Protein AF-A0A1G1BWS2-F1 (afdb_monomer_lite)

Secondary structure (DSSP, 8-state):
--SHHHHHHHHHTTSS---PPPPP---HHHHHHHHHHHHHHHTT-HHHHHHHHHHHHHHSTT-HHHHHHHHHHHHHHHHHHHHHHHHTT-HHHHHHHHHHHTTSSS--HHHHHHHHHHHHHHHHHHHHHTPSPSSHHHHHHHHHHHHHH-SSGGG-HHHHHHHHHHHHHHHHHHHHHHHHHHHHHHHHHHHHHHHT-TTHHHHHHHHHHH-TT-HHHHHHHHHHTT-HHHHGGGGG-TT--HHHHHHHHHHHHHTTT---HHHHHHHHHHHHHH--SSHHHHHHHHHHHHHTT-HHHHHHHHHHHHHH-PPPHHHHHHHIIIIIS-TTGGGSTTT---PPPHHHHHHHHHHHHHHHHS---PPP-

Radius of gyration: 51.63 Å; chains: 1; bounding box: 82×41×214 Å

Sequence (365 aa):
MQSRFFIIACLSCILCGCGKPPVPSSNHLAAQLLQETFKALAEDSNGRSLKLLRRLGDMYPGDPFFTMAQAHERERLAISEVNTLLAAGRLPDADAFLQQTLKSDHPGPTLLRARELSVQLSALRRYLALLPFPDSEQTVAAMNLLRQQQTQTGLSPSFAAWWDDQEAARVRQQVRERAVAAGQLLQAVDLAAVQEDPAIWTLLAHIRCLNPGYPGLSSIETCLAGNWADVTPRFGADSATGGNLAGLEVGTLLCWPRLPTETRHAIQSHFQQHGASSLSGLLLQALLAATEGQVDASLAAMRELAASTPLGRTTCRALLETLGLPATQFSAGCWRPSAPSVPDLLSRVQQFRAQYARGPEGPRP

Foldseek 3Di:
DPVVVVVVVVVVVVVPDDPPPPPPPPPVVLVVLVVVLVVCVVVVVLVSNLVSLVVNCVVVPPDVVSVVSNLVSLLSVLVVVLVVCVVVVVLVVSLVSLVVSVPPPDHDPVSVVSNLVSQLVVLVVVLVVCPPDPALVVLVVSVVSSVVSDDDLVPDPVSVVVNVVSVVVSVVRLVVVLQVVLLVLLQVLLQCLQQVNPCNVVSLVVNCVSPVPHLLSVLLVCLVVVVLVVLLCQLVDPPDDLSNQSSNLSSPSVCPPVDDPSSLVSLQVSCVVPNHSTLSSLLSQLLSCLQVQVQVSNVVSVVVSVVPHDGYPVSVVSSCCRRVNPVVVCVDPVNPPPPQPPVNVVVVVVVVVVVVVPPDPDDDD

Structure (mmCIF, N/CA/C/O backbone):
data_AF-A0A1G1BWS2-F1
#
_entry.id   AF-A0A1G1BWS2-F1
#
loop_
_atom_site.group_PDB
_atom_site.id
_atom_site.type_symbol
_atom_site.label_atom_id
_atom_site.label_alt_id
_atom_site.label_comp_id
_atom_site.label_asym_id
_atom_site.label_entity_id
_atom_site.label_seq_id
_atom_site.pdbx_PDB_ins_code
_atom_site.Cartn_x
_atom_site.Cartn_y
_atom_site.Cartn_z
_atom_site.occupancy
_atom_site.B_iso_or_equiv
_atom_site.auth_seq_id
_atom_site.auth_comp_id
_atom_site.auth_asym_id
_atom_site.auth_atom_id
_atom_site.pdbx_PDB_model_num
ATOM 1 N N . MET A 1 1 ? -33.049 21.933 118.256 1.00 42.59 1 MET A N 1
ATOM 2 C CA . MET A 1 1 ? -32.941 20.894 117.202 1.00 42.59 1 MET A CA 1
ATOM 3 C C . MET A 1 1 ? -34.324 20.545 116.627 1.00 42.59 1 MET A C 1
ATOM 5 O O . MET A 1 1 ? -34.748 19.404 116.701 1.00 42.59 1 MET A O 1
ATOM 9 N N . GLN A 1 2 ? -35.047 21.512 116.051 1.00 46.47 2 GLN A N 1
ATOM 10 C CA . GLN A 1 2 ? -36.398 21.296 115.483 1.00 46.47 2 GLN A CA 1
ATOM 11 C C . GLN A 1 2 ? -36.510 21.713 114.004 1.00 46.47 2 GLN A C 1
ATOM 13 O O . GLN A 1 2 ? -37.571 21.615 113.407 1.00 46.47 2 GLN A O 1
ATOM 18 N N . SER A 1 3 ? -35.398 22.105 113.374 1.00 42.47 3 SER A N 1
ATOM 19 C CA . SER A 1 3 ? -35.352 22.504 111.957 1.00 42.47 3 SER A CA 1
ATOM 20 C C . SER A 1 3 ? -35.016 21.342 111.000 1.00 42.47 3 SER A C 1
ATOM 22 O O . SER A 1 3 ? -35.133 21.492 109.787 1.00 42.47 3 SER A O 1
ATOM 24 N N . ARG A 1 4 ? -34.656 20.155 111.515 1.00 37.81 4 ARG A N 1
ATOM 25 C CA . ARG A 1 4 ? -34.265 19.001 110.679 1.00 37.81 4 ARG A CA 1
ATOM 26 C C . ARG A 1 4 ? -35.426 18.090 110.258 1.00 37.81 4 ARG A C 1
ATOM 28 O O . ARG A 1 4 ? -35.280 17.370 109.281 1.00 37.81 4 ARG A O 1
ATOM 35 N N . PHE A 1 5 ? -36.582 18.158 110.925 1.00 42.50 5 PHE A N 1
ATOM 36 C CA . PHE A 1 5 ? -37.745 17.329 110.568 1.00 42.50 5 PHE A CA 1
ATOM 37 C C . PHE A 1 5 ? -38.623 17.931 109.460 1.00 42.50 5 PHE A C 1
ATOM 39 O O . PHE A 1 5 ? -39.258 17.186 108.721 1.00 42.50 5 PHE A O 1
ATOM 46 N N . PHE A 1 6 ? -38.600 19.254 109.269 1.00 42.22 6 PHE A N 1
ATOM 47 C CA . PHE A 1 6 ? -39.384 19.907 108.211 1.00 42.22 6 PHE A CA 1
ATOM 48 C C . PHE A 1 6 ? -38.774 19.706 106.811 1.00 42.22 6 PHE A C 1
ATOM 50 O O . PHE A 1 6 ? -39.486 19.605 105.817 1.00 42.22 6 PHE A O 1
ATOM 57 N N . ILE A 1 7 ? -37.446 19.563 106.736 1.00 45.88 7 ILE A N 1
ATOM 58 C CA . ILE A 1 7 ? -36.725 19.339 105.474 1.00 45.88 7 ILE A CA 1
ATOM 59 C C . ILE A 1 7 ? -36.963 17.914 104.943 1.00 45.88 7 ILE A C 1
ATOM 61 O O . ILE A 1 7 ? -37.052 17.720 103.734 1.00 45.88 7 ILE A O 1
ATOM 65 N N . ILE A 1 8 ? -37.155 16.927 105.827 1.00 47.41 8 ILE A N 1
ATOM 66 C CA . ILE A 1 8 ? -37.414 15.532 105.431 1.00 47.41 8 ILE A CA 1
ATOM 67 C C . ILE A 1 8 ? -38.843 15.361 104.882 1.00 47.41 8 ILE A C 1
ATOM 69 O O . ILE A 1 8 ? -39.031 14.631 103.913 1.00 47.41 8 ILE A O 1
ATOM 73 N N . ALA A 1 9 ? -39.826 16.103 105.406 1.00 44.09 9 ALA A N 1
ATOM 74 C CA . ALA A 1 9 ? -41.196 16.092 104.883 1.00 44.09 9 ALA A CA 1
ATOM 75 C C . ALA A 1 9 ? -41.321 16.784 103.506 1.00 44.09 9 ALA A C 1
ATOM 77 O O . ALA A 1 9 ? -42.050 16.313 102.632 1.00 44.09 9 ALA A O 1
ATOM 78 N N . CYS A 1 10 ? -40.551 17.850 103.253 1.00 40.94 10 CYS A N 1
ATOM 79 C CA . CYS A 1 10 ? -40.492 18.457 101.918 1.00 40.94 10 CYS A CA 1
ATOM 80 C C . CYS A 1 10 ? -39.737 17.582 100.896 1.00 40.94 10 CYS A C 1
ATOM 82 O O . CYS A 1 10 ? -40.081 17.595 99.716 1.00 40.94 10 CYS A O 1
ATOM 84 N N . LEU A 1 11 ? -38.765 16.767 101.327 1.00 40.00 11 LEU A N 1
ATOM 85 C CA . LEU A 1 11 ? -38.056 15.818 100.453 1.00 40.00 11 LEU A CA 1
ATOM 86 C C . LEU A 1 11 ? -38.899 14.590 100.073 1.00 40.00 11 LEU A C 1
ATOM 88 O O . LEU A 1 11 ? -38.729 14.058 98.977 1.00 40.00 11 LEU A O 1
ATOM 92 N N . SER A 1 12 ? -39.865 14.186 100.904 1.00 43.12 12 SER A N 1
ATOM 93 C CA . SER A 1 12 ? -40.830 13.133 100.549 1.00 43.12 12 SER A CA 1
ATOM 94 C C . SER A 1 12 ? -41.847 13.557 99.479 1.00 43.12 12 SER A C 1
ATOM 96 O O . SER A 1 12 ? -42.364 12.698 98.771 1.00 43.12 12 SER A O 1
ATOM 98 N N . CYS A 1 13 ? -42.070 14.862 99.280 1.00 42.41 13 CYS A N 1
ATOM 99 C CA . CYS A 1 13 ? -42.933 15.372 98.205 1.00 42.41 13 CYS A CA 1
ATOM 100 C C . CYS A 1 13 ? -42.199 15.551 96.862 1.00 42.41 13 CYS A C 1
ATOM 102 O O . CYS A 1 13 ? -42.852 15.673 95.831 1.00 42.41 13 CYS A O 1
ATOM 104 N N . ILE A 1 14 ? -40.859 15.510 96.840 1.00 42.56 14 ILE A N 1
ATOM 105 C CA . ILE A 1 14 ? -40.051 15.554 95.601 1.00 42.56 14 ILE A CA 1
ATOM 106 C C . ILE A 1 14 ? -39.810 14.136 95.036 1.00 42.56 14 ILE A C 1
ATOM 108 O O . ILE A 1 14 ? -39.465 13.972 93.869 1.00 42.56 14 ILE A O 1
ATOM 112 N N . LEU A 1 15 ? -40.069 13.085 95.824 1.00 41.56 15 LEU A N 1
ATOM 113 C CA . LEU A 1 15 ? -39.949 11.682 95.397 1.00 41.56 15 LEU A CA 1
ATOM 114 C C . LEU A 1 15 ? -41.196 11.114 94.693 1.00 41.56 15 LEU A C 1
ATOM 116 O O . LEU A 1 15 ? -41.175 9.966 94.257 1.00 41.56 15 LEU A O 1
ATOM 120 N N . CYS A 1 16 ? -42.253 11.906 94.511 1.00 46.91 16 CYS A N 1
ATOM 121 C CA . CYS A 1 16 ? -43.444 11.513 93.753 1.00 46.91 16 CYS A CA 1
ATOM 122 C C . CYS A 1 16 ? -43.609 12.411 92.523 1.00 46.91 16 CYS A C 1
ATOM 124 O O . CYS A 1 16 ? -44.475 13.279 92.497 1.00 46.91 16 CYS A O 1
ATOM 126 N N . GLY A 1 17 ? -42.759 12.242 91.505 1.00 44.69 17 GLY A N 1
ATOM 127 C CA . GLY A 1 17 ? -42.901 13.072 90.305 1.00 44.69 17 GLY A CA 1
ATOM 128 C C . GLY A 1 17 ? -41.815 13.000 89.240 1.00 44.69 17 GLY A C 1
ATOM 129 O O . GLY A 1 17 ? -41.646 13.971 88.520 1.00 44.69 17 GLY A O 1
ATOM 130 N N . CYS A 1 18 ? -41.095 11.888 89.091 1.00 40.56 18 CYS A N 1
ATOM 131 C CA . CYS A 1 18 ? -40.323 11.636 87.872 1.00 40.56 18 CYS A CA 1
ATOM 132 C C . CYS A 1 18 ? -40.817 10.331 87.261 1.00 40.56 18 CYS A C 1
ATOM 134 O O . CYS A 1 18 ? -40.196 9.278 87.410 1.00 40.56 18 CYS A O 1
ATOM 136 N N . GLY A 1 19 ? -41.966 10.402 86.584 1.00 38.84 19 GLY A N 1
ATOM 137 C CA . GLY A 1 19 ? -42.313 9.407 85.582 1.00 38.84 19 GLY A CA 1
ATOM 138 C C . GLY A 1 19 ? -41.197 9.418 84.549 1.00 38.84 19 GLY A C 1
ATOM 139 O O . GLY A 1 19 ? -41.143 10.310 83.706 1.00 38.84 19 GLY A O 1
ATOM 140 N N . LYS A 1 20 ? -40.255 8.473 84.661 1.00 42.81 20 LYS A N 1
ATOM 141 C CA . LYS A 1 20 ? -39.335 8.190 83.564 1.00 42.81 20 LYS A CA 1
ATOM 142 C C . LYS A 1 20 ? -40.228 7.988 82.338 1.00 42.81 20 LYS A C 1
ATOM 144 O O . LYS A 1 20 ? -41.140 7.159 82.437 1.00 42.81 20 LYS A O 1
ATOM 149 N N . PRO A 1 21 ? -40.022 8.716 81.223 1.00 48.38 21 PRO A N 1
ATOM 150 C CA . PRO A 1 21 ? -40.644 8.290 79.984 1.00 48.38 21 PRO A CA 1
ATOM 151 C C . PRO A 1 21 ? -40.283 6.809 79.832 1.00 48.38 21 PRO A C 1
ATOM 153 O O . PRO A 1 21 ? -39.121 6.459 80.087 1.00 48.38 21 PRO A O 1
ATOM 156 N N . PRO A 1 22 ? -41.256 5.921 79.564 1.00 43.59 22 PRO A N 1
ATOM 157 C CA . PRO A 1 22 ? -40.944 4.517 79.379 1.00 43.59 22 PRO A CA 1
ATOM 158 C C . PRO A 1 22 ? -39.814 4.456 78.359 1.00 43.59 22 PRO A C 1
ATOM 160 O O . PRO A 1 22 ? -39.913 5.073 77.297 1.00 43.59 22 PRO A O 1
ATOM 163 N N . VAL A 1 23 ? -38.710 3.796 78.729 1.00 50.84 23 VAL A N 1
ATOM 164 C CA . VAL A 1 23 ? -37.634 3.494 77.784 1.00 50.84 23 VAL A CA 1
ATOM 165 C C . VAL A 1 23 ? -38.344 2.903 76.569 1.00 50.84 23 VAL A C 1
ATOM 167 O O . VAL A 1 23 ? -39.068 1.919 76.760 1.00 50.84 23 VAL A O 1
ATOM 170 N N . PRO A 1 24 ? -38.262 3.528 75.377 1.00 56.16 24 PRO A N 1
ATOM 171 C CA . PRO A 1 24 ? -38.983 3.028 74.220 1.00 56.16 24 PRO A CA 1
ATOM 172 C C . PRO A 1 24 ? -38.594 1.564 74.073 1.00 56.16 24 PRO A C 1
ATOM 174 O O . PRO A 1 24 ? -37.404 1.242 74.086 1.00 56.16 24 PRO A O 1
ATOM 177 N N . SER A 1 25 ? -39.593 0.678 74.060 1.00 51.97 25 SER A N 1
ATOM 178 C CA . SER A 1 25 ? -39.375 -0.764 74.003 1.00 51.97 25 SER A CA 1
ATOM 179 C C . SER A 1 25 ? -38.419 -1.036 72.850 1.00 51.97 25 SER A C 1
ATOM 181 O O . SER A 1 25 ? -38.768 -0.761 71.699 1.00 51.97 25 SER A O 1
ATOM 183 N N . SER A 1 26 ? -37.197 -1.488 73.151 1.00 53.84 26 SER A N 1
ATOM 184 C CA . SER A 1 26 ? -36.210 -1.721 72.105 1.00 53.84 26 SER A CA 1
ATOM 185 C C . SER A 1 26 ? -36.797 -2.775 71.185 1.00 53.84 26 SER A C 1
ATOM 187 O O . SER A 1 26 ? -37.059 -3.902 71.612 1.00 53.84 26 SER A O 1
ATOM 189 N N . ASN A 1 27 ? -37.089 -2.389 69.950 1.00 67.81 27 ASN A N 1
ATOM 190 C CA . ASN A 1 27 ? -37.751 -3.272 69.015 1.00 67.81 27 ASN A CA 1
ATOM 191 C C . ASN A 1 27 ? -36.697 -4.290 68.554 1.00 67.81 27 ASN A C 1
ATOM 193 O O . ASN A 1 27 ? -35.956 -4.036 67.606 1.00 67.81 27 ASN A O 1
ATOM 197 N N . HIS A 1 28 ? -36.555 -5.399 69.293 1.00 76.06 28 HIS A N 1
ATOM 198 C CA . HIS A 1 28 ? -35.510 -6.411 69.082 1.00 76.06 28 HIS A CA 1
ATOM 199 C C . HIS A 1 28 ? -35.488 -6.912 67.634 1.00 76.06 28 HIS A C 1
ATOM 201 O O . HIS A 1 28 ? -34.418 -7.134 67.074 1.00 76.06 28 HIS A O 1
ATOM 207 N N . LEU A 1 29 ? -36.665 -6.983 67.005 1.00 79.31 29 LEU A N 1
ATOM 208 C CA . LEU A 1 29 ? -36.832 -7.292 65.589 1.00 79.31 29 LEU A CA 1
ATOM 209 C C . LEU A 1 29 ? -36.108 -6.284 64.677 1.00 79.31 29 LEU A C 1
ATOM 211 O O . LEU A 1 29 ? -35.411 -6.687 63.752 1.00 79.31 29 LEU A O 1
ATOM 215 N N . ALA A 1 30 ? -36.248 -4.982 64.936 1.00 77.06 30 ALA A N 1
ATOM 216 C CA . ALA A 1 30 ? -35.623 -3.938 64.126 1.00 77.06 30 ALA A CA 1
ATOM 217 C C . ALA A 1 30 ? -34.101 -3.906 64.306 1.00 77.06 30 ALA A C 1
ATOM 219 O O . ALA A 1 30 ? -33.370 -3.768 63.327 1.00 77.06 30 ALA A O 1
ATOM 220 N N . ALA A 1 31 ? -33.619 -4.102 65.538 1.00 79.94 31 ALA A N 1
ATOM 221 C CA . ALA A 1 31 ? -32.189 -4.211 65.821 1.00 79.94 31 ALA A CA 1
ATOM 222 C C . ALA A 1 31 ? -31.563 -5.430 65.121 1.00 79.94 31 ALA A C 1
ATOM 224 O O . ALA A 1 31 ? -30.509 -5.312 64.494 1.00 79.94 31 ALA A O 1
ATOM 225 N N . GLN A 1 32 ? -32.243 -6.580 65.159 1.00 86.00 32 GLN A N 1
ATOM 226 C CA . GLN A 1 32 ? -31.797 -7.794 64.480 1.00 86.00 32 GLN A CA 1
ATOM 227 C C . GLN A 1 32 ? -31.840 -7.646 62.950 1.00 86.00 32 GLN A C 1
ATOM 229 O O . GLN A 1 32 ? -30.876 -8.007 62.278 1.00 86.00 32 GLN A O 1
ATOM 234 N N . LEU A 1 33 ? -32.899 -7.051 62.389 1.00 86.75 33 LEU A N 1
ATOM 235 C CA . LEU A 1 33 ? -32.999 -6.761 60.953 1.00 86.75 33 LEU A CA 1
ATOM 236 C C . LEU A 1 33 ? -31.896 -5.811 60.478 1.00 86.75 33 LEU A C 1
ATOM 238 O O . LEU A 1 33 ? -31.310 -6.051 59.425 1.00 86.75 33 LEU A O 1
ATOM 242 N N . LEU A 1 34 ? -31.573 -4.763 61.241 1.00 84.75 34 LEU A N 1
ATOM 243 C CA . LEU A 1 34 ? -30.452 -3.870 60.934 1.00 84.75 34 LEU A CA 1
ATOM 244 C C . LEU A 1 34 ? -29.121 -4.624 60.938 1.00 84.75 34 LEU A C 1
ATOM 246 O O . LEU A 1 34 ? -28.351 -4.506 59.986 1.00 84.75 34 LEU A O 1
ATOM 250 N N . GLN A 1 35 ? -28.871 -5.446 61.960 1.00 87.25 35 GLN A N 1
ATOM 251 C CA . GLN A 1 35 ? -27.649 -6.244 62.055 1.00 87.25 35 GLN A CA 1
ATOM 252 C C . GLN A 1 35 ? -27.517 -7.236 60.889 1.00 87.25 35 GLN A C 1
ATOM 254 O O . GLN A 1 35 ? -26.451 -7.338 60.281 1.00 87.25 35 GLN A O 1
ATOM 259 N N . GLU A 1 36 ? -28.601 -7.925 60.525 1.00 88.12 36 GLU A N 1
ATOM 260 C CA . GLU A 1 36 ? -28.635 -8.818 59.363 1.00 88.12 36 GLU A CA 1
ATOM 261 C C . GLU A 1 36 ? -28.450 -8.063 58.043 1.00 88.12 36 GLU A C 1
ATOM 263 O O . GLU A 1 36 ? -27.815 -8.585 57.127 1.00 88.12 36 GLU A O 1
ATOM 268 N N . THR A 1 37 ? -28.961 -6.835 57.943 1.00 86.44 37 THR A N 1
ATOM 269 C CA . THR A 1 37 ? -28.800 -5.991 56.752 1.00 86.44 37 THR A CA 1
ATOM 270 C C . THR A 1 37 ? -27.347 -5.578 56.573 1.00 86.44 37 THR A C 1
ATOM 272 O O . THR A 1 37 ? -26.796 -5.784 55.497 1.00 86.44 37 THR A O 1
ATOM 275 N N . PHE A 1 38 ? -26.691 -5.072 57.622 1.00 83.44 38 PHE A N 1
ATOM 276 C CA . PHE A 1 38 ? -25.269 -4.720 57.561 1.00 83.44 38 PHE A CA 1
ATOM 277 C C . PHE A 1 38 ? -24.382 -5.933 57.286 1.00 83.44 38 PHE A C 1
ATOM 279 O O . PHE A 1 38 ? -23.433 -5.830 56.512 1.00 83.44 38 PHE A O 1
ATOM 286 N N . LYS A 1 39 ? -24.722 -7.098 57.846 1.00 86.19 39 LYS A N 1
ATOM 287 C CA . LYS A 1 39 ? -24.029 -8.348 57.528 1.00 86.19 39 LYS A CA 1
ATOM 288 C C . LYS A 1 39 ? -24.193 -8.728 56.052 1.00 86.19 39 LYS A C 1
ATOM 290 O O . LYS A 1 39 ? -23.203 -9.009 55.392 1.00 86.19 39 LYS A O 1
ATOM 295 N N . ALA A 1 40 ? -25.412 -8.672 55.514 1.00 83.81 40 ALA A N 1
ATOM 296 C CA . ALA A 1 40 ? -25.668 -8.974 54.104 1.00 83.81 40 ALA A CA 1
ATOM 297 C C . ALA A 1 40 ? -24.993 -7.979 53.142 1.00 83.81 40 ALA A C 1
ATOM 299 O O . ALA A 1 40 ? -24.584 -8.381 52.056 1.00 83.81 40 ALA A O 1
ATOM 300 N N . LEU A 1 41 ? -24.869 -6.706 53.541 1.00 81.38 41 LEU A N 1
ATOM 301 C CA . LEU A 1 41 ? -24.122 -5.680 52.808 1.00 81.38 41 LEU A CA 1
ATOM 302 C C . LEU A 1 41 ? -22.614 -5.965 52.798 1.00 81.38 41 LEU A C 1
ATOM 304 O O . LEU A 1 41 ? -21.977 -5.779 51.768 1.00 81.38 41 LEU A O 1
ATOM 308 N N . ALA A 1 42 ? -22.056 -6.424 53.923 1.00 81.25 42 ALA A N 1
ATOM 309 C CA . ALA A 1 42 ? -20.640 -6.775 54.044 1.00 81.25 42 ALA A CA 1
ATOM 310 C C . ALA A 1 42 ? -20.272 -8.077 53.308 1.00 81.25 42 ALA A C 1
ATOM 312 O O . ALA A 1 42 ? -19.139 -8.236 52.870 1.00 81.25 42 ALA A O 1
ATOM 313 N N . GLU A 1 43 ? -21.222 -9.006 53.175 1.00 86.94 43 GLU A N 1
ATOM 314 C CA . GLU A 1 43 ? -21.055 -10.286 52.471 1.00 86.94 43 GLU A CA 1
ATOM 315 C C . GLU A 1 43 ? -21.291 -10.187 50.946 1.00 86.94 43 GLU A C 1
ATOM 317 O O . GLU A 1 43 ? -21.348 -11.219 50.282 1.00 86.94 43 GLU A O 1
ATOM 322 N N . ASP A 1 44 ? -21.479 -8.985 50.380 1.00 74.44 44 ASP A N 1
ATOM 323 C CA . ASP A 1 44 ? -21.797 -8.753 48.953 1.00 74.44 44 ASP A CA 1
ATOM 324 C C . ASP A 1 44 ? -23.020 -9.535 48.433 1.00 74.44 44 ASP A C 1
ATOM 326 O O . ASP A 1 44 ? -23.220 -9.763 47.237 1.00 74.44 44 ASP A O 1
ATOM 330 N N . SER A 1 45 ? -23.921 -9.908 49.344 1.00 82.44 45 SER A N 1
ATOM 331 C CA . SER A 1 45 ? -25.155 -10.613 49.018 1.00 82.44 45 SER A CA 1
ATOM 332 C C . SER A 1 45 ? -26.251 -9.618 48.616 1.00 82.44 45 SER A C 1
ATOM 334 O O . SER A 1 45 ? -27.300 -9.533 49.267 1.00 82.44 45 SER A O 1
ATOM 336 N N . ASN A 1 46 ? -26.037 -8.911 47.504 1.00 81.00 46 ASN A N 1
ATOM 337 C CA . ASN A 1 46 ? -26.847 -7.782 47.024 1.00 81.00 46 ASN A CA 1
ATOM 338 C C . ASN A 1 46 ? -28.371 -8.081 46.949 1.00 81.00 46 ASN A C 1
ATOM 340 O O . ASN A 1 46 ? -29.229 -7.245 47.231 1.00 81.00 46 ASN A O 1
ATOM 344 N N . GLY A 1 47 ? -28.757 -9.316 46.600 1.00 82.06 47 GLY A N 1
ATOM 345 C CA . GLY A 1 47 ? -30.173 -9.715 46.545 1.00 82.06 47 GLY A CA 1
ATOM 346 C C . GLY A 1 47 ? -30.822 -9.872 47.928 1.00 82.06 47 GLY A C 1
ATOM 347 O O . GLY A 1 47 ? -32.025 -9.653 48.094 1.00 82.06 47 GLY A O 1
ATOM 348 N N . ARG A 1 48 ? -30.027 -10.246 48.937 1.00 85.88 48 ARG A N 1
ATOM 349 C CA . ARG A 1 48 ? -30.456 -10.388 50.336 1.00 85.88 48 ARG A CA 1
ATOM 350 C C . ARG A 1 48 ? -30.475 -9.033 51.037 1.00 85.88 48 ARG A C 1
ATOM 352 O O . ARG A 1 48 ? -31.466 -8.745 51.705 1.00 85.88 48 ARG A O 1
ATOM 359 N N . SER A 1 49 ? -29.445 -8.205 50.846 1.00 86.62 49 SER A N 1
ATOM 360 C CA . SER A 1 49 ? -29.379 -6.838 51.387 1.00 86.62 49 SER A CA 1
ATOM 361 C C . SER A 1 49 ? -30.591 -6.018 50.938 1.00 86.62 49 SER A C 1
ATOM 363 O O . SER A 1 49 ? -31.284 -5.447 51.778 1.00 86.62 49 SER A O 1
ATOM 365 N N . LEU A 1 50 ? -30.949 -6.057 49.648 1.00 87.12 50 LEU A N 1
ATOM 366 C CA . LEU A 1 50 ? -32.104 -5.325 49.126 1.00 87.12 50 LEU A CA 1
ATOM 367 C C . LEU A 1 50 ? -33.437 -5.797 49.734 1.00 87.12 50 LEU A C 1
ATOM 369 O O . LEU A 1 50 ? -34.302 -4.975 50.042 1.00 87.12 50 LEU A O 1
ATOM 373 N N . LYS A 1 51 ? -33.623 -7.112 49.929 1.00 89.25 51 LYS A N 1
ATOM 374 C CA . LYS A 1 51 ? -34.828 -7.658 50.583 1.00 89.25 51 LYS A CA 1
ATOM 375 C C . LYS A 1 51 ? -34.943 -7.194 52.036 1.00 89.25 51 LYS A C 1
ATOM 377 O O . LYS A 1 51 ? -36.043 -6.861 52.473 1.00 89.25 51 LYS A O 1
ATOM 382 N N . LEU A 1 52 ? -33.831 -7.169 52.771 1.00 89.06 52 LEU A N 1
ATOM 383 C CA . LEU A 1 52 ? -33.799 -6.723 54.165 1.00 89.06 52 LEU A CA 1
ATOM 384 C C . LEU A 1 52 ? -34.006 -5.203 54.282 1.00 89.06 52 LEU A C 1
ATOM 386 O O . LEU A 1 52 ? -34.801 -4.764 55.109 1.00 89.06 52 LEU A O 1
ATOM 390 N N . LEU A 1 53 ? -33.409 -4.410 53.385 1.00 88.06 53 LEU A N 1
ATOM 391 C CA . LEU A 1 53 ? -33.627 -2.962 53.299 1.00 88.06 53 LEU A CA 1
ATOM 392 C C . LEU A 1 53 ? -35.071 -2.589 52.942 1.00 88.06 53 LEU A C 1
ATOM 394 O O . LEU A 1 53 ? -35.564 -1.573 53.426 1.00 88.06 53 LEU A O 1
ATOM 398 N N . ARG A 1 54 ? -35.763 -3.391 52.120 1.00 88.38 54 ARG A N 1
ATOM 399 C CA . ARG A 1 54 ? -37.207 -3.217 51.869 1.00 88.38 54 ARG A CA 1
ATOM 400 C C . ARG A 1 54 ? -38.020 -3.409 53.139 1.00 88.38 54 ARG A C 1
ATOM 402 O O . ARG A 1 54 ? -38.760 -2.510 53.506 1.00 88.38 54 ARG A O 1
ATOM 409 N N . ARG A 1 55 ? -37.784 -4.508 53.861 1.00 89.12 55 ARG A N 1
ATOM 410 C CA . ARG A 1 55 ? -38.452 -4.774 55.145 1.00 89.12 55 ARG A CA 1
ATOM 411 C C . ARG A 1 55 ? -38.196 -3.673 56.176 1.00 89.12 55 ARG A C 1
ATOM 413 O O . ARG A 1 55 ? -39.108 -3.308 56.904 1.00 89.12 55 ARG A O 1
ATOM 420 N N . LEU A 1 56 ? -36.975 -3.136 56.234 1.00 86.75 56 LEU A N 1
ATOM 421 C CA . LEU A 1 56 ? -36.654 -1.988 57.087 1.00 86.75 56 LEU A CA 1
ATOM 422 C C . LEU A 1 56 ? -37.385 -0.714 56.642 1.00 86.75 56 LEU A C 1
ATOM 424 O O . LEU A 1 56 ? -37.947 -0.026 57.486 1.00 86.75 56 LEU A O 1
ATOM 428 N N . GLY A 1 57 ? -37.443 -0.435 55.338 1.00 86.62 57 GLY A N 1
ATOM 429 C CA . GLY A 1 57 ? -38.206 0.696 54.799 1.00 86.62 57 GLY A CA 1
ATOM 430 C C . GLY A 1 57 ? -39.711 0.599 55.069 1.00 86.62 57 GLY A C 1
ATOM 431 O O . GLY A 1 57 ? -40.335 1.611 55.370 1.00 86.62 57 GLY A O 1
ATOM 432 N N . ASP A 1 58 ? -40.279 -0.609 55.044 1.00 88.31 58 ASP A N 1
ATOM 433 C CA . ASP A 1 58 ? -41.690 -0.849 55.376 1.00 88.31 58 ASP A CA 1
ATOM 434 C C . ASP A 1 58 ? -41.982 -0.588 56.868 1.00 88.31 58 ASP A C 1
ATOM 436 O O . ASP A 1 58 ? -43.073 -0.140 57.218 1.00 88.31 58 ASP A O 1
ATOM 440 N N . MET A 1 59 ? -41.010 -0.844 57.757 1.00 85.50 59 MET A N 1
ATOM 441 C CA . MET A 1 59 ? -41.120 -0.543 59.194 1.00 85.50 59 MET A CA 1
ATOM 442 C C . MET A 1 59 ? -40.926 0.944 59.518 1.00 85.50 59 MET A C 1
ATOM 444 O O . MET A 1 59 ? -41.447 1.416 60.528 1.00 85.50 59 MET A O 1
ATOM 448 N N . TYR A 1 60 ? -40.184 1.671 58.681 1.00 84.12 60 TYR A N 1
ATOM 449 C CA . TYR A 1 60 ? -39.873 3.093 58.848 1.00 84.12 60 TYR A CA 1
ATOM 450 C C . TYR A 1 60 ? -40.274 3.892 57.592 1.00 84.12 60 TYR A C 1
ATOM 452 O O . TYR A 1 60 ? -39.409 4.424 56.886 1.00 84.12 60 TYR A O 1
ATOM 460 N N . PRO A 1 61 ? -41.583 3.976 57.278 1.00 83.38 61 PRO A N 1
ATOM 461 C CA . PRO A 1 61 ? -42.052 4.652 56.077 1.00 83.38 61 PRO A CA 1
ATOM 462 C C . PRO A 1 61 ? -41.731 6.151 56.135 1.00 83.38 61 PRO A C 1
ATOM 464 O O . PRO A 1 61 ? -42.009 6.824 57.125 1.00 83.38 61 PRO A O 1
ATOM 467 N N . GLY A 1 62 ? -41.162 6.678 55.050 1.00 79.31 62 GLY A N 1
ATOM 468 C CA . GLY A 1 62 ? -40.799 8.094 54.924 1.00 79.31 62 GLY A CA 1
ATOM 469 C C . GLY A 1 62 ? -39.378 8.447 55.373 1.00 79.31 62 GLY A C 1
ATOM 470 O O . GLY A 1 62 ? -38.977 9.597 55.210 1.00 79.31 62 GLY A O 1
ATOM 471 N N . ASP A 1 63 ? -38.595 7.489 55.880 1.00 86.38 63 ASP A N 1
ATOM 472 C CA . ASP A 1 63 ? -37.184 7.729 56.184 1.00 86.38 63 ASP A CA 1
ATOM 473 C C . ASP A 1 63 ? -36.348 7.800 54.878 1.00 86.38 63 ASP A C 1
ATOM 475 O O . ASP A 1 63 ? -36.300 6.830 54.098 1.00 86.38 63 ASP A O 1
ATOM 479 N N . PRO A 1 64 ? -35.675 8.935 54.601 1.00 85.06 64 PRO A N 1
ATOM 480 C CA . PRO A 1 64 ? -34.867 9.099 53.397 1.00 85.06 64 PRO A CA 1
ATOM 481 C C . PRO A 1 64 ? -33.670 8.140 53.351 1.00 85.06 64 PRO A C 1
ATOM 483 O O . PRO A 1 64 ? -33.260 7.748 52.257 1.00 85.06 64 PRO A O 1
ATOM 486 N N . PHE A 1 65 ? -33.137 7.703 54.498 1.00 86.62 65 PHE A N 1
ATOM 487 C CA . PHE A 1 65 ? -31.990 6.796 54.551 1.00 86.62 65 PHE A CA 1
ATOM 488 C C . PHE A 1 65 ? -32.301 5.453 53.886 1.00 86.62 65 PHE A C 1
ATOM 490 O O . PHE A 1 65 ? -31.564 5.021 53.001 1.00 86.62 65 PHE A O 1
ATOM 497 N N . PHE A 1 66 ? -33.413 4.805 54.252 1.00 84.00 66 PHE A N 1
ATOM 498 C CA . PHE A 1 66 ? -33.779 3.508 53.670 1.00 84.00 66 PHE A CA 1
ATOM 499 C C . PHE A 1 66 ? -34.126 3.628 52.187 1.00 84.00 66 PHE A C 1
ATOM 501 O O . PHE A 1 66 ? -33.812 2.728 51.408 1.00 84.00 66 PHE A O 1
ATOM 508 N N . THR A 1 67 ? -34.704 4.757 51.777 1.00 83.25 67 THR A N 1
ATOM 509 C CA . THR A 1 67 ? -34.989 5.043 50.366 1.00 83.25 67 THR A CA 1
ATOM 510 C C . THR A 1 67 ? -33.694 5.140 49.552 1.00 83.25 67 THR A C 1
ATOM 512 O O . THR A 1 67 ? -33.558 4.476 48.521 1.00 83.25 67 THR A O 1
ATOM 515 N N . MET A 1 68 ? -32.703 5.891 50.044 1.00 84.00 68 MET A N 1
ATOM 516 C CA . MET A 1 68 ? -31.389 6.021 49.406 1.00 84.00 68 MET A CA 1
ATOM 517 C C . MET A 1 68 ? -30.598 4.707 49.422 1.00 84.00 68 MET A C 1
ATOM 519 O O . MET A 1 68 ? -30.038 4.318 48.399 1.00 84.00 68 MET A O 1
ATOM 523 N N . ALA A 1 69 ? -30.589 3.983 50.544 1.00 84.31 69 ALA A N 1
ATOM 524 C CA . ALA A 1 69 ? -29.891 2.704 50.674 1.00 84.31 69 ALA A CA 1
ATOM 525 C C . ALA A 1 69 ? -30.462 1.639 49.725 1.00 84.31 69 ALA A C 1
ATOM 527 O O . ALA A 1 69 ? -29.712 0.907 49.080 1.00 84.31 69 ALA A O 1
ATOM 528 N N . GLN A 1 70 ? -31.789 1.577 49.573 1.00 85.38 70 GLN A N 1
ATOM 529 C CA . GLN A 1 70 ? -32.416 0.698 48.587 1.00 85.38 70 GLN A CA 1
ATOM 530 C C . GLN A 1 70 ? -32.064 1.088 47.150 1.00 85.38 70 GLN A C 1
ATOM 532 O O . GLN A 1 70 ? -31.888 0.198 46.321 1.00 85.38 70 GLN A O 1
ATOM 537 N N . ALA A 1 71 ? -31.997 2.384 46.830 1.00 82.25 71 ALA A N 1
ATOM 538 C CA . ALA A 1 71 ? -31.595 2.843 45.502 1.00 82.25 71 ALA A CA 1
ATOM 539 C C . ALA A 1 71 ? -30.143 2.443 45.195 1.00 82.25 71 ALA A C 1
ATOM 541 O O . ALA A 1 71 ? -29.874 1.890 44.129 1.00 82.25 71 ALA A O 1
ATOM 542 N N . HIS A 1 72 ? -29.242 2.619 46.164 1.00 84.25 72 HIS A N 1
ATOM 543 C CA . HIS A 1 72 ? -27.843 2.215 46.047 1.00 84.25 72 HIS A CA 1
ATOM 544 C C . HIS A 1 72 ? -27.680 0.701 45.842 1.00 84.25 72 HIS A C 1
ATOM 546 O O . HIS A 1 72 ? -26.973 0.270 44.935 1.00 84.25 72 HIS A O 1
ATOM 552 N N . GLU A 1 73 ? -28.382 -0.132 46.616 1.00 85.88 73 GLU A N 1
ATOM 553 C CA . GLU A 1 73 ? -28.307 -1.590 46.443 1.00 85.88 73 GLU A CA 1
ATOM 554 C C . GLU A 1 73 ? -28.933 -2.077 45.127 1.00 85.88 73 GLU A C 1
ATOM 556 O O . GLU A 1 73 ? -28.454 -3.044 44.533 1.00 85.88 73 GLU A O 1
ATOM 561 N N . ARG A 1 74 ? -29.961 -1.391 44.606 1.00 86.25 74 ARG A N 1
ATOM 562 C CA . ARG A 1 74 ? -30.473 -1.658 43.248 1.00 86.25 74 ARG A CA 1
ATOM 563 C C . ARG A 1 74 ? -29.424 -1.338 42.185 1.00 86.25 74 ARG A C 1
ATOM 565 O O . ARG A 1 74 ? -29.272 -2.117 41.248 1.00 86.25 74 ARG A O 1
ATOM 572 N N . GLU A 1 75 ? -28.693 -0.235 42.338 1.00 85.69 75 GLU A N 1
ATOM 573 C CA . GLU A 1 75 ? -27.587 0.124 41.446 1.00 85.69 75 GLU A CA 1
ATOM 574 C C . GLU A 1 75 ? -26.468 -0.931 41.492 1.00 85.69 75 GLU A C 1
ATOM 576 O O . GLU A 1 75 ? -26.048 -1.409 40.438 1.00 85.69 75 GLU A O 1
ATOM 581 N N . ARG A 1 76 ? -26.047 -1.381 42.683 1.00 86.19 76 ARG A N 1
ATOM 582 C CA . ARG A 1 76 ? -25.035 -2.447 42.832 1.00 86.19 76 ARG A CA 1
ATOM 583 C C . ARG A 1 76 ? -25.464 -3.765 42.188 1.00 86.19 76 ARG A C 1
ATOM 585 O O . ARG A 1 76 ? -24.665 -4.385 41.487 1.00 86.19 76 ARG A O 1
ATOM 592 N N . LEU A 1 77 ? -26.722 -4.175 42.376 1.00 86.69 77 LEU A N 1
ATOM 593 C CA . LEU A 1 77 ? -27.292 -5.348 41.701 1.00 86.69 77 LEU A CA 1
ATOM 594 C C . LEU A 1 77 ? -27.220 -5.221 40.180 1.00 86.69 77 LEU A C 1
ATOM 596 O O . LEU A 1 77 ? -26.758 -6.142 39.510 1.00 86.69 77 LEU A O 1
ATOM 600 N N . ALA A 1 78 ? -27.651 -4.080 39.643 1.00 88.31 78 ALA A N 1
ATOM 601 C CA . ALA A 1 78 ? -27.643 -3.840 38.208 1.00 88.31 78 ALA A CA 1
ATOM 602 C C . ALA A 1 78 ? -26.219 -3.853 37.629 1.00 88.31 78 ALA A C 1
ATOM 604 O O . ALA A 1 78 ? -25.992 -4.459 36.586 1.00 88.31 78 ALA A O 1
ATOM 605 N N . ILE A 1 79 ? -25.239 -3.258 38.314 1.00 88.62 79 ILE A N 1
ATOM 606 C CA . ILE A 1 79 ? -23.830 -3.295 37.888 1.00 88.62 79 ILE A CA 1
ATOM 607 C C . ILE A 1 79 ? -23.284 -4.725 37.904 1.00 88.62 79 ILE A C 1
ATOM 609 O O . ILE A 1 79 ? -22.581 -5.116 36.976 1.00 88.62 79 ILE A O 1
ATOM 613 N N . SER A 1 80 ? -23.610 -5.518 38.929 1.00 89.38 80 SER A N 1
ATOM 614 C CA . SER A 1 80 ? -23.197 -6.924 39.005 1.00 89.38 80 SER A CA 1
ATOM 615 C C . SER A 1 80 ? -23.718 -7.733 37.814 1.00 89.38 80 SER A C 1
ATOM 617 O O . SER A 1 80 ? -22.972 -8.516 37.224 1.00 89.38 80 SER A O 1
ATOM 619 N N . GLU A 1 81 ? -24.979 -7.526 37.433 1.00 90.38 81 GLU A N 1
ATOM 620 C CA . GLU A 1 81 ? -25.574 -8.181 36.265 1.00 90.38 81 GLU A CA 1
ATOM 621 C C . GLU A 1 81 ? -24.878 -7.741 34.971 1.00 90.38 81 GLU A C 1
ATOM 623 O O . GLU A 1 81 ? -24.457 -8.575 34.170 1.00 90.38 81 GLU A O 1
ATOM 628 N N . VAL A 1 82 ? -24.656 -6.433 34.800 1.00 91.25 82 VAL A N 1
ATOM 629 C CA . VAL A 1 82 ? -23.935 -5.883 33.641 1.00 91.25 82 VAL A CA 1
ATOM 630 C C . VAL A 1 82 ? -22.528 -6.463 33.543 1.00 91.25 82 VAL A C 1
ATOM 632 O O . VAL A 1 82 ? -22.136 -6.910 32.471 1.00 91.25 82 VAL A O 1
ATOM 635 N N . ASN A 1 83 ? -21.782 -6.530 34.646 1.00 89.88 83 ASN A N 1
ATOM 636 C CA . ASN A 1 83 ? -20.449 -7.131 34.670 1.00 89.88 83 ASN A CA 1
ATOM 637 C C . ASN A 1 83 ? -20.484 -8.606 34.257 1.00 89.88 83 ASN A C 1
ATOM 639 O O . ASN A 1 83 ? -19.607 -9.051 33.520 1.00 89.88 83 ASN A O 1
ATOM 643 N N . THR A 1 84 ? -21.513 -9.345 34.675 1.00 92.06 84 THR A N 1
ATOM 644 C CA . THR A 1 84 ? -21.705 -10.752 34.294 1.00 92.06 84 THR A CA 1
ATOM 645 C C . THR A 1 84 ? -21.963 -10.883 32.789 1.00 92.06 84 THR A C 1
ATOM 647 O O . THR A 1 84 ? -21.340 -11.710 32.121 1.00 92.06 84 THR A O 1
ATOM 650 N N . LEU A 1 85 ? -22.818 -10.026 32.220 1.00 92.12 85 LEU A N 1
ATOM 651 C CA . LEU A 1 85 ? -23.104 -9.999 30.781 1.00 92.12 85 LEU A CA 1
ATOM 652 C C . LEU A 1 85 ? -21.882 -9.578 29.951 1.00 92.12 85 LEU A C 1
ATOM 654 O O . LEU A 1 85 ? -21.599 -10.190 28.918 1.00 92.12 85 LEU A O 1
ATOM 658 N N . LEU A 1 86 ? -21.133 -8.571 30.408 1.00 88.00 86 LEU A N 1
ATOM 659 C CA . LEU A 1 86 ? -19.906 -8.104 29.760 1.00 88.00 86 LEU A CA 1
ATOM 660 C C . LEU A 1 86 ? -18.803 -9.169 29.805 1.00 88.00 86 LEU A C 1
ATOM 662 O O . LEU A 1 86 ? -18.182 -9.429 28.776 1.00 88.00 86 LEU A O 1
ATOM 666 N N . ALA A 1 87 ? -18.603 -9.832 30.949 1.00 87.69 87 ALA A N 1
ATOM 667 C CA . ALA A 1 87 ? -17.643 -10.928 31.093 1.00 87.69 87 ALA A CA 1
ATOM 668 C C . ALA A 1 87 ? -17.989 -12.125 30.192 1.00 87.69 87 ALA A C 1
ATOM 670 O O . ALA A 1 87 ? -17.097 -12.773 29.651 1.00 87.69 87 ALA A O 1
ATOM 671 N N . ALA A 1 88 ? -19.281 -12.380 29.971 1.00 90.75 88 ALA A N 1
ATOM 672 C CA . ALA A 1 88 ? -19.762 -13.394 29.034 1.00 90.75 88 ALA A CA 1
ATOM 673 C C . ALA A 1 88 ? -19.713 -12.953 27.553 1.00 90.75 88 ALA A C 1
ATOM 675 O O . ALA A 1 88 ? -20.124 -13.713 26.676 1.00 90.75 88 ALA A O 1
ATOM 676 N N . GLY A 1 89 ? -19.273 -11.727 27.243 1.00 85.00 89 GLY A N 1
ATOM 677 C CA . GLY A 1 89 ? -19.239 -11.184 25.878 1.00 85.00 89 GLY A CA 1
ATOM 678 C C . GLY A 1 89 ? -20.620 -10.871 25.278 1.00 85.00 89 GLY A C 1
ATOM 679 O O . GLY A 1 89 ? -20.737 -10.584 24.079 1.00 85.00 89 GLY A O 1
ATOM 680 N N . ARG A 1 90 ? -21.681 -10.894 26.093 1.00 90.44 90 ARG A N 1
ATOM 681 C CA . ARG A 1 90 ? -23.078 -10.663 25.696 1.00 90.44 90 ARG A CA 1
ATOM 682 C C . ARG A 1 90 ? -23.399 -9.165 25.641 1.00 90.44 90 ARG A C 1
ATOM 684 O O . ARG A 1 90 ? -24.278 -8.671 26.339 1.00 90.44 90 ARG A O 1
ATOM 691 N N . LEU A 1 91 ? -22.674 -8.430 24.793 1.00 88.88 91 LEU A N 1
ATOM 692 C CA . LEU A 1 91 ? -22.797 -6.968 24.672 1.00 88.88 91 LEU A CA 1
ATOM 693 C C . LEU A 1 91 ? -24.219 -6.475 24.324 1.00 88.88 91 LEU A C 1
ATOM 695 O O . LEU A 1 91 ? -24.653 -5.513 24.954 1.00 88.88 91 LEU A O 1
ATOM 699 N N . PRO A 1 92 ? -24.969 -7.103 23.389 1.00 89.50 92 PRO A N 1
ATOM 700 C CA . PRO A 1 92 ? -26.333 -6.661 23.081 1.00 89.50 92 PRO A CA 1
ATOM 701 C C . PRO A 1 92 ? -27.283 -6.809 24.273 1.00 89.50 92 PRO A C 1
ATOM 703 O O . PRO A 1 92 ? -28.117 -5.940 24.509 1.00 89.50 92 PRO A O 1
ATOM 706 N N . ASP A 1 93 ? -27.120 -7.883 25.049 1.00 91.56 93 ASP A N 1
ATOM 707 C CA . ASP A 1 93 ? -27.938 -8.136 26.235 1.00 91.56 93 ASP A CA 1
ATOM 708 C C . ASP A 1 93 ? -27.591 -7.156 27.363 1.00 91.56 93 ASP A C 1
ATOM 710 O O . ASP A 1 93 ? -28.485 -6.668 28.049 1.00 91.56 93 ASP A O 1
ATOM 714 N N . ALA A 1 94 ? -26.306 -6.812 27.519 1.00 90.06 94 ALA A N 1
ATOM 715 C CA . ALA A 1 94 ? -25.857 -5.790 28.463 1.00 90.06 94 ALA A CA 1
ATOM 716 C C . ALA A 1 94 ? -26.430 -4.403 28.125 1.00 90.06 94 ALA A C 1
ATOM 718 O O . ALA A 1 94 ? -26.916 -3.713 29.021 1.00 90.06 94 ALA A O 1
ATOM 719 N N . ASP A 1 95 ? -26.418 -4.005 26.847 1.00 88.69 95 ASP A N 1
ATOM 720 C CA . ASP A 1 95 ? -26.998 -2.729 26.404 1.00 88.69 95 ASP A CA 1
ATOM 721 C C . ASP A 1 95 ? -28.523 -2.712 26.594 1.00 88.69 95 ASP A C 1
ATOM 723 O O . ASP A 1 95 ? -29.067 -1.766 27.164 1.00 88.69 95 ASP A O 1
ATOM 727 N N . ALA A 1 96 ? -29.224 -3.791 26.226 1.00 89.81 96 ALA A N 1
ATOM 728 C CA . ALA A 1 96 ? -30.666 -3.915 26.451 1.00 89.81 96 ALA A CA 1
ATOM 729 C C . ALA A 1 96 ? -31.029 -3.818 27.945 1.00 89.81 96 ALA A C 1
ATOM 731 O O . ALA A 1 96 ? -31.952 -3.085 28.318 1.00 89.81 96 ALA A O 1
ATOM 732 N N . PHE A 1 97 ? -30.270 -4.501 28.808 1.00 91.00 97 PHE A N 1
ATOM 733 C CA . PHE A 1 97 ? -30.445 -4.450 30.258 1.00 91.00 97 PHE A CA 1
ATOM 734 C C . PHE A 1 97 ? -30.200 -3.041 30.819 1.00 91.00 97 PHE A C 1
ATOM 736 O O . PHE A 1 97 ? -30.999 -2.542 31.617 1.00 91.00 97 PHE A O 1
ATOM 743 N N . LEU A 1 98 ? -29.138 -2.362 30.376 1.00 89.88 98 LEU A N 1
ATOM 744 C CA . LEU A 1 98 ? -28.836 -0.984 30.772 1.00 89.88 98 LEU A CA 1
ATOM 745 C C . LEU A 1 98 ? -29.929 -0.016 30.310 1.00 89.88 98 LEU A C 1
ATOM 747 O O . LEU A 1 98 ? -30.398 0.789 31.111 1.00 89.88 98 LEU A O 1
ATOM 751 N N . GLN A 1 99 ? -30.405 -0.115 29.067 1.00 88.25 99 GLN A N 1
ATOM 752 C CA . GLN A 1 99 ? -31.495 0.732 28.575 1.00 88.25 99 GLN A CA 1
ATOM 753 C C .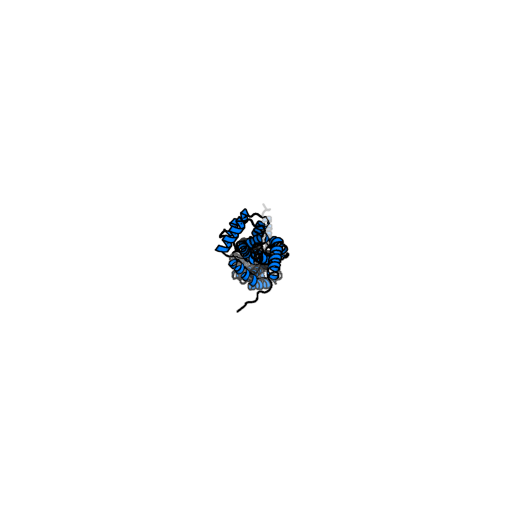 GLN A 1 99 ? -32.803 0.522 29.336 1.00 88.25 99 GLN A C 1
ATOM 755 O O . GLN A 1 99 ? -33.547 1.479 29.542 1.00 88.25 99 GLN A O 1
ATOM 760 N N . GLN A 1 100 ? -33.100 -0.705 29.765 1.00 88.19 100 GLN A N 1
ATOM 761 C CA . GLN A 1 100 ? -34.268 -0.976 30.598 1.00 88.19 100 GLN A CA 1
ATOM 762 C C . GLN A 1 100 ? -34.097 -0.407 32.011 1.00 88.19 100 GLN A C 1
ATOM 764 O O . GLN A 1 100 ? -35.020 0.215 32.534 1.00 88.19 100 GLN A O 1
ATOM 769 N N . THR A 1 101 ? -32.918 -0.582 32.606 1.00 86.06 101 THR A N 1
ATOM 770 C CA . THR A 1 101 ? -32.627 -0.161 33.984 1.00 86.06 101 THR A CA 1
ATOM 771 C C . THR A 1 101 ? -32.554 1.361 34.119 1.00 86.06 101 THR A C 1
ATOM 773 O O . THR A 1 101 ? -33.014 1.914 35.110 1.00 86.06 101 THR A O 1
ATOM 776 N N . LEU A 1 102 ? -32.051 2.064 33.103 1.00 85.19 102 LEU A N 1
ATOM 777 C CA . LEU A 1 102 ? -31.921 3.526 33.096 1.00 85.19 102 LEU A CA 1
ATOM 778 C C . LEU A 1 102 ? -33.248 4.282 32.909 1.00 85.19 102 LEU A C 1
ATOM 780 O O . LEU A 1 102 ? -33.256 5.504 33.023 1.00 85.19 102 LEU A O 1
ATOM 784 N N . LYS A 1 103 ? -34.366 3.594 32.632 1.00 82.69 103 LYS A N 1
ATOM 785 C CA . LYS A 1 103 ? -35.704 4.217 32.540 1.00 82.69 103 LYS A CA 1
ATOM 786 C C . LYS A 1 103 ? -36.288 4.620 33.898 1.00 82.69 103 LYS A C 1
ATOM 788 O O . LYS A 1 103 ? -37.320 5.280 33.927 1.00 82.69 103 LYS A O 1
ATOM 793 N N . SER A 1 104 ? -35.683 4.206 35.011 1.00 72.31 104 SER A N 1
ATOM 794 C CA . SER A 1 104 ? -36.077 4.664 36.348 1.00 72.31 104 SER A CA 1
ATOM 795 C C . SER A 1 104 ? -35.704 6.134 36.560 1.00 72.31 104 SER A C 1
ATOM 797 O O . SER A 1 104 ? -34.624 6.530 36.134 1.00 72.31 104 SER A O 1
ATOM 799 N N . ASP A 1 105 ? -36.541 6.897 37.274 1.00 59.44 105 ASP A N 1
ATOM 800 C CA . ASP A 1 105 ? -36.471 8.369 37.355 1.00 59.44 105 ASP A CA 1
ATOM 801 C C . ASP A 1 105 ? -35.085 8.953 37.689 1.00 59.44 105 ASP A C 1
ATOM 803 O O . ASP A 1 105 ? -34.769 10.040 37.208 1.00 59.44 105 ASP A O 1
ATOM 807 N N . HIS A 1 106 ? -34.218 8.249 38.431 1.00 67.12 106 HIS A N 1
ATOM 808 C CA . HIS A 1 106 ? -32.875 8.729 38.796 1.00 67.12 106 HIS A CA 1
ATOM 809 C C . HIS A 1 106 ? -31.804 7.624 38.681 1.00 67.12 106 HIS A C 1
ATOM 811 O O . HIS A 1 106 ? -31.534 6.928 39.664 1.00 67.12 106 HIS A O 1
ATOM 817 N N . PRO A 1 107 ? -31.174 7.432 37.508 1.00 75.00 107 PRO A N 1
ATOM 818 C CA . PRO A 1 107 ? -30.066 6.496 37.376 1.00 75.00 107 PRO A CA 1
ATOM 819 C C . PRO A 1 107 ? -28.816 7.022 38.090 1.00 75.00 107 PRO A C 1
ATOM 821 O O . PRO A 1 107 ? -28.428 8.179 37.927 1.00 75.00 107 PRO A O 1
ATOM 824 N N . GLY A 1 108 ? -28.166 6.156 38.868 1.00 79.44 108 GLY A N 1
ATOM 825 C CA . GLY A 1 108 ? -26.909 6.489 39.531 1.00 79.44 108 GLY A CA 1
ATOM 826 C C . GLY A 1 108 ? -25.758 6.731 38.539 1.00 79.44 108 GLY A C 1
ATOM 827 O O . GLY A 1 108 ? -25.785 6.245 37.399 1.00 79.44 108 GLY A O 1
ATOM 828 N N . PRO A 1 109 ? -24.717 7.481 38.947 1.00 82.75 109 PRO A N 1
ATOM 829 C CA . PRO A 1 109 ? -23.603 7.857 38.074 1.00 82.75 109 PRO A CA 1
ATOM 830 C C . PRO A 1 109 ? -22.819 6.648 37.548 1.00 82.75 109 PRO A C 1
ATOM 832 O O . PRO A 1 109 ? -22.199 6.724 36.486 1.00 82.75 109 PRO A O 1
ATOM 835 N N . THR A 1 110 ? -22.843 5.519 38.255 1.00 83.88 110 THR A N 1
ATOM 836 C CA . THR A 1 110 ? -22.089 4.323 37.873 1.00 83.88 110 THR A CA 1
ATOM 837 C C . THR A 1 110 ? -22.769 3.590 36.721 1.00 83.88 110 THR A C 1
ATOM 839 O O . THR A 1 110 ? -22.096 3.150 35.790 1.00 83.88 110 THR A O 1
ATOM 842 N N . LEU A 1 111 ? -24.106 3.526 36.723 1.00 85.00 111 LEU A N 1
ATOM 843 C CA . LEU A 1 111 ? -24.885 2.968 35.611 1.00 85.00 111 LEU A CA 1
ATOM 844 C C . LEU A 1 111 ? -24.744 3.795 34.331 1.00 85.00 111 LEU A C 1
ATOM 846 O O . LEU A 1 111 ? -24.677 3.231 33.239 1.00 85.00 111 LEU A O 1
ATOM 850 N N . LEU A 1 112 ? -24.644 5.122 34.454 1.00 85.00 112 LEU A N 1
ATOM 851 C CA . LEU A 1 112 ? -24.375 5.997 33.311 1.00 85.00 112 LEU A CA 1
ATOM 852 C C . LEU A 1 112 ? -23.003 5.699 32.686 1.00 85.00 112 LEU A C 1
ATOM 854 O O . LEU A 1 112 ? -22.912 5.543 31.470 1.00 85.00 112 LEU A O 1
ATOM 858 N N . ARG A 1 113 ? -21.957 5.511 33.503 1.00 84.62 113 ARG A N 1
ATOM 859 C CA . ARG A 1 113 ? -20.634 5.087 33.006 1.00 84.62 113 ARG A CA 1
ATOM 860 C C . ARG A 1 113 ? -20.672 3.698 32.364 1.00 84.62 113 ARG A C 1
ATOM 862 O O . ARG A 1 113 ? -20.079 3.501 31.308 1.00 84.62 113 ARG A O 1
ATOM 869 N N . ALA A 1 114 ? -21.395 2.748 32.961 1.00 85.38 114 ALA A N 1
ATOM 870 C CA . ALA A 1 114 ? -21.545 1.401 32.409 1.00 85.38 114 ALA A CA 1
ATOM 871 C C . ALA A 1 114 ? -22.204 1.411 31.017 1.00 85.38 114 ALA A C 1
ATOM 873 O O . ALA A 1 114 ? -21.788 0.665 30.128 1.00 85.38 114 ALA A O 1
ATOM 874 N N . ARG A 1 115 ? -23.177 2.305 30.790 1.00 86.31 115 ARG A N 1
ATOM 875 C CA . ARG A 1 115 ? -23.766 2.540 29.463 1.00 86.31 115 ARG A CA 1
ATOM 876 C C . ARG A 1 115 ? -22.725 2.993 28.450 1.00 86.31 115 ARG A C 1
ATOM 878 O O . ARG A 1 115 ? -22.630 2.381 27.388 1.00 86.31 115 ARG A O 1
ATOM 885 N N . GLU A 1 116 ? -21.940 4.019 28.770 1.00 85.12 116 GLU A N 1
ATOM 886 C CA . GLU A 1 116 ? -20.880 4.513 27.878 1.00 85.12 116 GLU A CA 1
ATOM 887 C C . GLU A 1 116 ? -19.885 3.405 27.510 1.00 85.12 116 GLU A C 1
ATOM 889 O O . GLU A 1 116 ? -19.532 3.241 26.340 1.00 85.12 116 GLU A O 1
ATOM 894 N N . LEU A 1 117 ? -19.493 2.589 28.491 1.00 84.88 117 LEU A N 1
ATOM 895 C CA . LEU A 1 117 ? -18.598 1.456 28.282 1.00 84.88 117 LEU A CA 1
ATOM 896 C C . LEU A 1 117 ? -19.218 0.387 27.365 1.00 84.88 117 LEU A C 1
ATOM 898 O O . LEU A 1 117 ? -18.540 -0.116 26.468 1.00 84.88 117 LEU A O 1
ATOM 902 N N . SER A 1 118 ? -20.507 0.069 27.520 1.00 85.38 118 SER A N 1
ATOM 903 C CA . SER A 1 118 ? -21.197 -0.895 26.645 1.00 85.38 118 SER A CA 1
ATOM 904 C C . SER A 1 118 ? -21.251 -0.434 25.180 1.00 85.38 118 SER A C 1
ATOM 906 O O . SER A 1 118 ? -21.039 -1.233 24.259 1.00 85.38 118 SER A O 1
ATOM 908 N N . VAL A 1 119 ? -21.453 0.870 24.956 1.00 84.25 119 VAL A N 1
ATOM 909 C CA . VAL A 1 119 ? -21.462 1.491 23.625 1.00 84.25 119 VAL A CA 1
ATOM 910 C C . VAL A 1 119 ? -20.070 1.412 22.997 1.00 84.25 119 VAL A C 1
ATOM 912 O O . VAL A 1 119 ? -19.936 0.992 21.847 1.00 84.25 119 VAL A O 1
ATOM 915 N N . GLN A 1 120 ? -19.025 1.715 23.770 1.00 86.00 120 GLN A N 1
ATOM 916 C CA . GLN A 1 120 ? -17.630 1.622 23.331 1.00 86.00 120 GLN A CA 1
ATOM 917 C C . GLN A 1 120 ? -17.220 0.205 22.942 1.00 86.00 120 GLN A C 1
ATOM 919 O O . GLN A 1 120 ? -16.655 -0.001 21.868 1.00 86.00 120 GLN A O 1
ATOM 924 N N . LEU A 1 121 ? -17.538 -0.786 23.776 1.00 86.88 121 LEU A N 1
ATOM 925 C CA . LEU A 1 121 ? -17.247 -2.187 23.471 1.00 86.88 121 LEU A CA 1
ATOM 926 C C . LEU A 1 121 ? -18.006 -2.665 22.230 1.00 86.88 121 LEU A C 1
ATOM 928 O O . LEU A 1 121 ? -17.468 -3.420 21.421 1.00 86.88 121 LEU A O 1
ATOM 932 N N . SER A 1 122 ? -19.236 -2.190 22.036 1.00 85.88 122 SER A N 1
ATOM 933 C CA . SER A 1 122 ? -20.015 -2.484 20.833 1.00 85.88 122 SER A CA 1
ATOM 934 C C . SER A 1 122 ? -19.397 -1.858 19.579 1.00 85.88 122 SER A C 1
ATOM 936 O O . SER A 1 122 ? -19.356 -2.510 18.536 1.00 85.88 122 SER A O 1
ATOM 938 N N . ALA A 1 123 ? -18.885 -0.627 19.663 1.00 88.12 123 ALA A N 1
ATOM 939 C CA . ALA A 1 123 ? -18.162 0.021 18.570 1.00 88.12 123 ALA A CA 1
ATOM 940 C C . ALA A 1 123 ? -16.858 -0.723 18.236 1.00 88.12 123 ALA A C 1
ATOM 942 O O . ALA A 1 123 ? -16.597 -1.003 17.066 1.00 88.12 123 ALA A O 1
ATOM 943 N N . LEU A 1 124 ? -16.093 -1.129 19.255 1.00 89.50 124 LEU A N 1
ATOM 944 C CA . LEU A 1 124 ? -14.887 -1.941 19.084 1.00 89.50 124 LEU A CA 1
ATOM 945 C C . LEU A 1 124 ? -15.205 -3.282 18.414 1.00 89.50 124 LEU A C 1
ATOM 947 O O . LEU A 1 124 ? -14.529 -3.675 17.469 1.00 89.50 124 LEU A O 1
ATOM 951 N N . ARG A 1 125 ? -16.276 -3.965 18.834 1.00 89.12 125 ARG A N 1
ATOM 952 C CA . ARG A 1 125 ? -16.718 -5.216 18.202 1.00 89.12 125 ARG A CA 1
ATOM 953 C C . ARG A 1 125 ? -17.063 -5.028 16.724 1.00 89.12 125 ARG A C 1
ATOM 955 O O . ARG A 1 125 ? -16.717 -5.886 15.919 1.00 89.12 125 ARG A O 1
ATOM 962 N N . ARG A 1 126 ? -17.727 -3.926 16.358 1.00 88.88 126 ARG A N 1
ATOM 963 C CA . ARG A 1 126 ? -18.020 -3.606 14.948 1.00 88.88 126 ARG A CA 1
ATOM 964 C C . ARG A 1 126 ? -16.743 -3.354 14.155 1.00 88.88 126 ARG A C 1
ATOM 966 O O . ARG A 1 126 ? -16.625 -3.878 13.058 1.00 88.88 126 ARG A O 1
ATOM 973 N N . TYR A 1 127 ? -15.790 -2.611 14.719 1.00 91.31 127 TYR A N 1
ATOM 974 C CA . TYR A 1 127 ? -14.484 -2.391 14.096 1.00 91.31 127 TYR A CA 1
ATOM 975 C C . TYR A 1 127 ? -13.766 -3.720 13.828 1.00 91.31 127 TYR A C 1
ATOM 977 O O . TYR A 1 127 ? -13.349 -3.983 12.705 1.00 91.31 127 TYR A O 1
ATOM 985 N N . LEU A 1 128 ? -13.690 -4.595 14.836 1.00 90.62 128 LEU A N 1
ATOM 986 C CA . LEU A 1 128 ? -13.025 -5.895 14.715 1.00 90.62 128 LEU A CA 1
ATOM 987 C C . LEU A 1 128 ? -13.712 -6.825 13.705 1.00 90.62 128 LEU A C 1
ATOM 989 O O . LEU A 1 128 ? -13.036 -7.613 13.055 1.00 90.62 128 LEU A O 1
ATOM 993 N N . ALA A 1 129 ? -15.034 -6.722 13.545 1.00 90.69 129 ALA A N 1
ATOM 994 C CA . ALA A 1 129 ? -15.787 -7.510 12.570 1.00 90.69 129 ALA A CA 1
ATOM 995 C C . ALA A 1 129 ? -15.514 -7.117 11.106 1.00 90.69 129 ALA A C 1
ATOM 997 O O . ALA A 1 129 ? -15.836 -7.892 10.211 1.00 90.69 129 ALA A O 1
ATOM 998 N N . LEU A 1 130 ? -14.950 -5.930 10.858 1.00 89.38 130 LEU A N 1
ATOM 999 C CA . LEU A 1 130 ? -14.632 -5.434 9.515 1.00 89.38 130 LEU A CA 1
ATOM 1000 C C . LEU A 1 130 ? -13.192 -5.741 9.081 1.00 89.38 130 LEU A C 1
ATOM 1002 O O . LEU A 1 130 ? -12.824 -5.456 7.945 1.00 89.38 130 LEU A O 1
ATOM 1006 N N . LEU A 1 131 ? -12.367 -6.301 9.968 1.00 88.50 131 LEU A N 1
ATOM 1007 C CA . LEU A 1 131 ? -10.991 -6.653 9.637 1.00 88.50 131 LEU A CA 1
ATOM 1008 C C . LEU A 1 131 ? -10.937 -7.898 8.728 1.00 88.50 131 LEU A C 1
ATOM 1010 O O . LEU A 1 131 ? -11.660 -8.862 8.986 1.00 88.50 131 LEU A O 1
ATOM 1014 N N . PRO A 1 132 ? -10.023 -7.945 7.736 1.00 88.88 132 PRO A N 1
ATOM 1015 C CA . PRO A 1 132 ? -9.081 -6.895 7.328 1.00 88.88 132 PRO A CA 1
ATOM 1016 C C . PRO A 1 132 ? -9.710 -5.849 6.385 1.00 88.88 132 PRO A C 1
ATOM 1018 O O . PRO A 1 132 ? -10.504 -6.190 5.512 1.00 88.88 132 PRO A O 1
ATOM 1021 N N . PHE A 1 133 ? -9.293 -4.583 6.507 1.00 88.25 133 PHE A N 1
ATOM 1022 C CA . PHE A 1 133 ? -9.712 -3.517 5.587 1.00 88.25 133 PHE A CA 1
ATOM 1023 C C . PHE A 1 133 ? -8.978 -3.611 4.238 1.00 88.25 133 PHE A C 1
ATOM 1025 O O . PHE A 1 133 ? -7.780 -3.914 4.221 1.00 88.25 133 PHE A O 1
ATOM 1032 N N . PRO A 1 134 ? -9.652 -3.314 3.113 1.00 87.38 134 PRO A N 1
ATOM 1033 C CA . PRO A 1 134 ? -9.052 -3.419 1.783 1.00 87.38 134 PRO A CA 1
ATOM 1034 C C . PRO A 1 134 ? -8.011 -2.327 1.513 1.00 87.38 134 PRO A C 1
ATOM 1036 O O . PRO A 1 134 ? -7.002 -2.607 0.870 1.00 87.38 134 PRO A O 1
ATOM 1039 N N . ASP A 1 135 ? -8.224 -1.113 2.030 1.00 90.62 135 ASP A N 1
ATOM 1040 C CA . ASP A 1 135 ? -7.328 0.024 1.830 1.00 90.62 135 ASP A CA 1
ATOM 1041 C C . ASP A 1 135 ? -7.104 0.853 3.115 1.00 90.62 135 ASP A C 1
ATOM 1043 O O . ASP A 1 135 ? -7.800 0.723 4.136 1.00 90.62 135 ASP A O 1
ATOM 1047 N N . SER A 1 136 ? -6.071 1.697 3.081 1.00 90.31 136 SER A N 1
ATOM 1048 C CA . SER A 1 136 ? -5.689 2.554 4.200 1.00 90.31 136 SER A CA 1
ATOM 1049 C C . SER A 1 136 ? -6.715 3.654 4.484 1.00 90.31 136 SER A C 1
ATOM 1051 O O . SER A 1 136 ? -6.820 4.088 5.632 1.00 90.31 136 SER A O 1
ATOM 1053 N N . GLU A 1 137 ? -7.510 4.075 3.499 1.00 91.00 137 GLU A N 1
ATOM 1054 C CA . GLU A 1 137 ? -8.551 5.097 3.659 1.00 91.00 137 GLU A CA 1
ATOM 1055 C C . GLU A 1 137 ? -9.734 4.563 4.476 1.00 91.00 137 GLU A C 1
ATOM 1057 O O . GLU A 1 137 ? -10.152 5.185 5.455 1.00 91.00 137 GLU A O 1
ATOM 1062 N N . GLN A 1 138 ? -10.210 3.362 4.155 1.00 90.50 138 GLN A N 1
ATOM 1063 C CA . GLN A 1 138 ? -11.245 2.656 4.905 1.00 90.50 138 GLN A CA 1
ATOM 1064 C C . GLN A 1 138 ? -10.781 2.342 6.326 1.00 90.50 138 GLN A C 1
ATOM 1066 O O . GLN A 1 138 ? -11.555 2.490 7.273 1.00 90.50 138 GLN A O 1
ATOM 1071 N N . THR A 1 139 ? -9.499 2.003 6.496 1.00 91.38 139 THR A N 1
ATOM 1072 C CA . THR A 1 139 ? -8.892 1.851 7.825 1.00 91.38 139 THR A CA 1
ATOM 1073 C C . THR A 1 139 ? -8.971 3.163 8.613 1.00 91.38 139 THR A C 1
ATOM 1075 O O . THR A 1 139 ? -9.423 3.166 9.757 1.00 91.38 139 THR A O 1
ATOM 1078 N N . VAL A 1 140 ? -8.605 4.304 8.009 1.00 92.25 140 VAL A N 1
ATOM 1079 C CA . VAL A 1 140 ? -8.717 5.633 8.645 1.00 92.25 140 VAL A CA 1
ATOM 1080 C C . VAL A 1 140 ? -10.165 5.956 9.008 1.00 92.25 140 VAL A C 1
ATOM 1082 O O . VAL A 1 140 ? -10.425 6.412 10.122 1.00 92.25 140 VAL A O 1
ATOM 1085 N N . ALA A 1 141 ? -11.113 5.716 8.102 1.00 91.56 141 ALA A N 1
ATOM 1086 C CA . ALA A 1 141 ? -12.528 5.976 8.345 1.00 91.56 141 ALA A CA 1
ATOM 1087 C C . ALA A 1 141 ? -13.049 5.158 9.538 1.00 91.56 141 ALA A C 1
ATOM 1089 O O . ALA A 1 141 ? -13.664 5.713 10.452 1.00 91.56 141 ALA A O 1
ATOM 1090 N N . ALA A 1 142 ? -12.737 3.861 9.581 1.00 90.75 142 ALA A N 1
ATOM 1091 C CA . ALA A 1 142 ? -13.126 2.979 10.674 1.00 90.75 142 ALA A CA 1
ATOM 1092 C C . ALA A 1 142 ? -12.465 3.369 12.008 1.00 90.75 142 ALA A C 1
ATOM 1094 O O . ALA A 1 142 ? -13.140 3.410 13.040 1.00 90.75 142 ALA A O 1
ATOM 1095 N N . MET A 1 143 ? -11.174 3.720 11.996 1.00 91.25 143 MET A N 1
ATOM 1096 C CA . MET A 1 143 ? -10.470 4.215 13.183 1.00 91.25 143 MET A CA 1
ATOM 1097 C C . MET A 1 143 ? -11.069 5.537 13.683 1.00 91.25 143 MET A C 1
ATOM 1099 O O . MET A 1 143 ? -11.277 5.698 14.883 1.00 91.25 143 MET A O 1
ATOM 1103 N N . ASN A 1 144 ? -11.420 6.471 12.796 1.00 90.50 144 ASN A N 1
ATOM 1104 C CA . ASN A 1 144 ? -12.042 7.741 13.183 1.00 90.50 144 ASN A CA 1
ATOM 1105 C C . ASN A 1 144 ? -13.413 7.539 13.840 1.00 90.50 144 ASN A C 1
ATOM 1107 O O . ASN A 1 144 ? -13.698 8.171 14.858 1.00 90.50 144 ASN A O 1
ATOM 1111 N N . LEU A 1 145 ? -14.238 6.631 13.310 1.00 89.12 145 LEU A N 1
ATOM 1112 C CA . LEU A 1 145 ? -15.517 6.267 13.928 1.00 89.12 145 LEU A CA 1
ATOM 1113 C C . LEU A 1 145 ? -15.320 5.672 15.326 1.00 89.12 145 LEU A C 1
ATOM 1115 O O . LEU A 1 145 ? -16.029 6.040 16.262 1.00 89.12 145 LEU A O 1
ATOM 1119 N N . LEU A 1 146 ? -14.333 4.787 15.491 1.00 89.00 146 LEU A N 1
ATOM 1120 C CA . LEU A 1 146 ? -14.009 4.202 16.791 1.00 89.00 146 LEU A CA 1
ATOM 1121 C C . LEU A 1 146 ? -13.484 5.258 17.780 1.00 89.00 146 LEU A C 1
ATOM 1123 O O . LEU A 1 146 ? -13.851 5.235 18.954 1.00 89.00 146 LEU A O 1
ATOM 1127 N N . ARG A 1 147 ? -12.682 6.218 17.305 1.00 87.69 147 ARG A N 1
ATOM 1128 C CA . ARG A 1 147 ? -12.145 7.330 18.104 1.00 87.69 147 ARG A CA 1
ATOM 1129 C C . ARG A 1 147 ? -13.243 8.270 18.602 1.00 87.69 147 ARG A C 1
ATOM 1131 O O . ARG A 1 147 ? -13.202 8.676 19.754 1.00 87.69 147 ARG A O 1
ATOM 1138 N N . GLN A 1 148 ? -14.253 8.573 17.783 1.00 85.62 148 GLN A N 1
ATOM 1139 C CA . GLN A 1 148 ? -15.395 9.4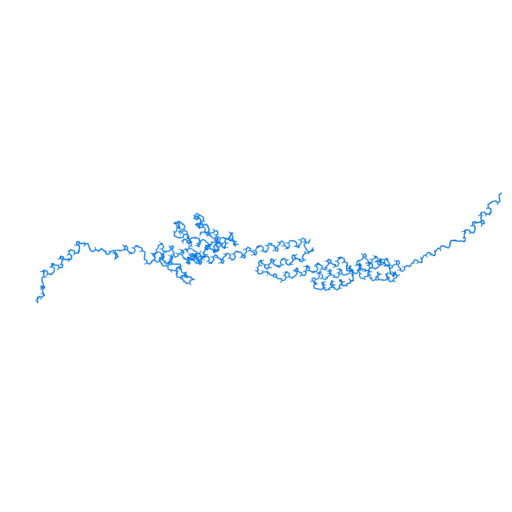07 18.196 1.00 85.62 148 GLN A CA 1
ATOM 1140 C C . GLN A 1 148 ? -16.214 8.786 19.336 1.00 85.62 148 GLN A C 1
ATOM 1142 O O . GLN A 1 148 ? -16.862 9.501 20.093 1.00 85.62 148 GLN A O 1
ATOM 1147 N N . GLN A 1 149 ? -16.202 7.457 19.449 1.00 80.31 149 GLN A N 1
ATOM 1148 C CA . GLN A 1 149 ? -16.946 6.722 20.471 1.00 80.31 149 GLN A CA 1
ATOM 1149 C C . GLN A 1 149 ? -16.124 6.521 21.759 1.00 80.31 149 GLN A C 1
ATOM 1151 O O . GLN A 1 149 ? -16.691 6.133 22.779 1.00 80.31 149 GLN A O 1
ATOM 1156 N N . GLN A 1 150 ? -14.810 6.784 21.748 1.00 73.44 150 GLN A N 1
ATOM 1157 C CA . GLN A 1 150 ? -13.928 6.613 22.906 1.00 73.44 150 GLN A CA 1
ATOM 1158 C C . GLN A 1 150 ? -14.029 7.785 23.886 1.00 73.44 150 GLN A C 1
ATOM 1160 O O . GLN A 1 150 ? -13.482 8.858 23.650 1.00 73.44 150 GLN A O 1
ATOM 1165 N N . THR A 1 151 ? -14.646 7.549 25.042 1.00 68.06 151 THR A N 1
ATOM 1166 C CA . THR A 1 151 ? -14.536 8.439 26.212 1.00 68.06 151 THR A CA 1
ATOM 1167 C C . THR A 1 151 ? -13.873 7.767 27.418 1.00 68.06 151 THR A C 1
ATOM 1169 O O . THR A 1 151 ? -13.320 8.469 28.255 1.00 68.06 151 THR A O 1
ATOM 1172 N N . GLN A 1 152 ? -13.874 6.427 27.518 1.00 63.91 152 GLN A N 1
ATOM 1173 C CA . GLN A 1 152 ? -13.388 5.706 28.714 1.00 63.91 152 GLN A CA 1
ATOM 1174 C C . GLN A 1 152 ? -12.417 4.551 28.411 1.00 63.91 152 GLN A C 1
ATOM 1176 O O . GLN A 1 152 ? -11.470 4.325 29.159 1.00 63.91 152 GLN A O 1
ATOM 1181 N N . THR A 1 153 ? -12.597 3.838 27.299 1.00 60.44 153 THR A N 1
ATOM 1182 C CA . THR A 1 153 ? -11.733 2.722 26.858 1.00 60.44 153 THR A CA 1
ATOM 1183 C C . THR A 1 153 ? -10.298 3.145 26.536 1.00 60.44 153 THR A C 1
ATOM 1185 O O . THR A 1 153 ? -9.385 2.338 26.702 1.00 60.44 153 THR A O 1
ATOM 1188 N N . GLY A 1 154 ? -10.078 4.420 26.194 1.00 60.91 154 GLY A N 1
ATOM 1189 C CA . GLY A 1 154 ? -8.745 5.007 26.007 1.00 60.91 154 GLY A CA 1
ATOM 1190 C C . GLY A 1 154 ? -7.880 5.070 27.276 1.00 60.91 154 GLY A C 1
ATOM 1191 O O . GLY A 1 154 ? -6.714 5.435 27.194 1.00 60.91 154 GLY A O 1
ATOM 1192 N N . LEU A 1 155 ? -8.422 4.710 28.447 1.00 64.25 155 LEU A N 1
ATOM 1193 C CA . LEU A 1 155 ? -7.685 4.684 29.716 1.00 64.25 155 LEU A CA 1
ATOM 1194 C C . LEU A 1 155 ? -6.975 3.346 29.986 1.00 64.25 155 LEU A C 1
ATOM 1196 O O . LEU A 1 155 ? -6.155 3.268 30.899 1.00 64.25 155 LEU A O 1
ATOM 1200 N N . SER A 1 156 ? -7.283 2.283 29.234 1.00 83.12 156 SER A N 1
ATOM 1201 C CA . SER A 1 156 ? -6.646 0.977 29.436 1.00 83.12 156 SER A CA 1
ATOM 1202 C C . SER A 1 156 ? -5.280 0.913 28.739 1.00 83.12 156 SER A C 1
ATOM 1204 O O . SER A 1 156 ? -5.222 1.127 27.525 1.00 83.12 156 SER A O 1
ATOM 1206 N N . PRO A 1 157 ? -4.193 0.522 29.436 1.00 86.88 157 PRO A N 1
ATOM 1207 C CA . PRO A 1 157 ? -2.880 0.325 28.816 1.00 86.88 157 PRO A CA 1
ATOM 1208 C C . PRO A 1 157 ? -2.907 -0.679 27.657 1.00 86.88 157 PRO A C 1
ATOM 1210 O O . PRO A 1 157 ? -2.231 -0.490 26.651 1.00 86.88 157 PRO A O 1
ATOM 1213 N N . SER A 1 158 ? -3.726 -1.730 27.766 1.00 87.06 158 SER A N 1
ATOM 1214 C CA . SER A 1 158 ? -3.875 -2.734 26.707 1.00 87.06 158 SER A CA 1
ATOM 1215 C C . SER A 1 158 ? -4.550 -2.162 25.464 1.00 87.06 158 SER A C 1
ATOM 1217 O O . SER A 1 158 ? -4.206 -2.540 24.348 1.00 87.06 158 SER A O 1
ATOM 1219 N N . PHE A 1 159 ? -5.507 -1.250 25.652 1.00 86.69 159 PHE A N 1
ATOM 1220 C CA . PHE A 1 159 ? -6.173 -0.589 24.538 1.00 86.69 159 PHE A CA 1
ATOM 1221 C C . PHE A 1 159 ? -5.232 0.389 23.830 1.00 86.69 159 PHE A C 1
ATOM 1223 O O . PHE A 1 159 ? -5.204 0.405 22.606 1.00 86.69 159 PHE A O 1
ATOM 1230 N N . ALA A 1 160 ? -4.436 1.152 24.587 1.00 86.62 160 ALA A N 1
ATOM 1231 C CA . ALA A 1 160 ? -3.427 2.049 24.027 1.00 86.62 160 ALA A CA 1
ATOM 1232 C C . ALA A 1 160 ? -2.399 1.285 23.175 1.00 86.62 160 ALA A C 1
ATOM 1234 O O . ALA A 1 160 ? -2.195 1.630 22.018 1.00 86.62 160 ALA A O 1
ATOM 1235 N N . ALA A 1 161 ? -1.852 0.181 23.696 1.00 90.75 161 ALA A N 1
ATOM 1236 C CA . ALA A 1 161 ? -0.924 -0.663 22.941 1.00 90.75 161 ALA A CA 1
ATOM 1237 C C . ALA A 1 161 ? -1.560 -1.233 21.659 1.00 90.75 161 ALA A C 1
ATOM 1239 O O . ALA A 1 161 ? -0.963 -1.184 20.586 1.00 90.75 161 ALA A O 1
ATOM 1240 N N . TRP A 1 162 ? -2.802 -1.723 21.748 1.00 91.38 162 TRP A N 1
ATOM 1241 C CA . TRP A 1 162 ? -3.538 -2.185 20.570 1.00 91.38 162 TRP A CA 1
ATOM 1242 C C . TRP A 1 162 ? -3.776 -1.059 19.554 1.00 91.38 16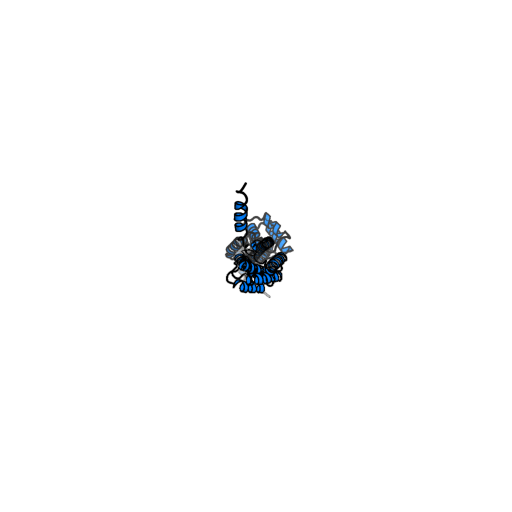2 TRP A C 1
ATOM 1244 O O . TRP A 1 162 ? -3.670 -1.289 18.350 1.00 91.38 162 TRP A O 1
ATOM 1254 N N . TRP A 1 163 ? -4.092 0.152 20.016 1.00 90.25 163 TRP A N 1
ATOM 1255 C CA . TRP A 1 163 ? -4.310 1.313 19.156 1.00 90.25 163 TRP A CA 1
ATOM 1256 C C . TRP A 1 163 ? -3.039 1.688 18.384 1.00 90.25 163 TRP A C 1
ATOM 1258 O O . TRP A 1 163 ? -3.100 1.878 17.168 1.00 90.25 163 TRP A O 1
ATOM 1268 N N . ASP A 1 164 ? -1.892 1.708 19.063 1.00 91.75 164 ASP A N 1
ATOM 1269 C CA . ASP A 1 164 ? -0.585 1.961 18.449 1.00 91.75 164 ASP A CA 1
ATOM 1270 C C . ASP A 1 164 ? -0.252 0.901 17.385 1.00 91.75 164 ASP A C 1
ATOM 1272 O O . ASP A 1 164 ? 0.194 1.230 16.280 1.00 91.75 164 ASP A O 1
ATOM 1276 N N . ASP A 1 165 ? -0.553 -0.373 17.660 1.00 92.88 165 ASP A N 1
ATOM 1277 C CA . ASP A 1 165 ? -0.392 -1.462 16.692 1.00 92.88 165 ASP A CA 1
ATOM 1278 C C . ASP A 1 165 ? -1.276 -1.274 15.447 1.00 92.88 165 ASP A C 1
ATOM 1280 O O . ASP A 1 165 ? -0.824 -1.529 14.322 1.00 92.88 165 ASP A O 1
ATOM 1284 N N . GLN A 1 166 ? -2.521 -0.808 15.618 1.00 91.94 166 GLN A N 1
ATOM 1285 C CA . GLN A 1 166 ? -3.416 -0.484 14.499 1.00 91.94 166 GLN A CA 1
ATOM 1286 C C . GLN A 1 166 ? -2.885 0.697 13.677 1.00 91.94 166 GLN A C 1
ATOM 1288 O O . GLN A 1 166 ? -2.880 0.633 12.444 1.00 91.94 166 GLN A O 1
ATOM 1293 N N . GLU A 1 167 ? -2.380 1.753 14.322 1.00 92.19 167 GLU A N 1
ATOM 1294 C CA . GLU A 1 167 ? -1.768 2.888 13.623 1.00 92.19 167 GLU A CA 1
ATOM 1295 C C . GLU A 1 167 ? -0.527 2.458 12.832 1.00 92.19 167 GLU A C 1
ATOM 1297 O O . GLU A 1 167 ? -0.376 2.826 11.661 1.00 92.19 167 GLU A O 1
ATOM 1302 N N . ALA A 1 168 ? 0.323 1.612 13.415 1.00 93.81 168 ALA A N 1
ATOM 1303 C CA . ALA A 1 168 ? 1.488 1.059 12.737 1.00 93.81 168 ALA A CA 1
ATOM 1304 C C . ALA A 1 168 ? 1.094 0.158 11.552 1.00 93.81 168 ALA A C 1
ATOM 1306 O O . ALA A 1 168 ? 1.721 0.214 10.489 1.00 93.81 168 ALA A O 1
ATOM 1307 N N . ALA A 1 169 ? 0.047 -0.661 11.696 1.00 91.25 169 ALA A N 1
ATOM 1308 C CA . ALA A 1 169 ? -0.477 -1.493 10.614 1.00 91.25 169 ALA A CA 1
ATOM 1309 C C . ALA A 1 169 ? -0.999 -0.650 9.443 1.00 91.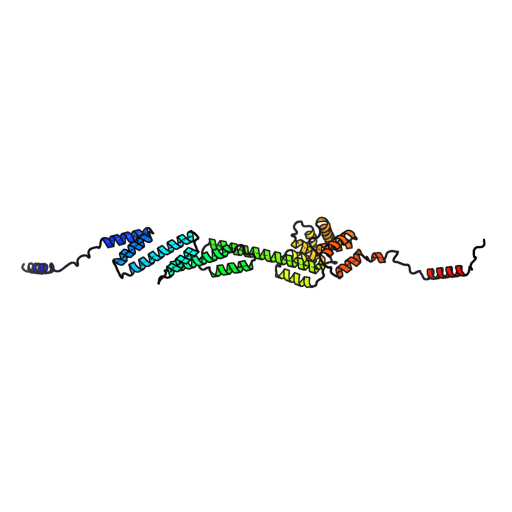25 169 ALA A C 1
ATOM 1311 O O . ALA A 1 169 ? -0.633 -0.912 8.295 1.00 91.25 169 ALA A O 1
ATOM 1312 N N . ARG A 1 170 ? -1.756 0.412 9.736 1.00 93.44 170 ARG A N 1
ATOM 1313 C CA . ARG A 1 170 ? -2.251 1.379 8.748 1.00 93.44 170 ARG A CA 1
ATOM 1314 C C . ARG A 1 170 ? -1.113 2.035 7.966 1.00 93.44 170 ARG A C 1
ATOM 1316 O O . ARG A 1 170 ? -1.181 2.123 6.742 1.00 93.44 170 ARG A O 1
ATOM 1323 N N . VAL A 1 171 ? -0.048 2.469 8.645 1.00 93.06 171 VAL A N 1
ATOM 1324 C CA . VAL A 1 171 ? 1.127 3.067 7.984 1.00 93.06 171 VAL A CA 1
ATOM 1325 C C . VAL A 1 171 ? 1.798 2.060 7.047 1.00 93.06 171 VAL A C 1
ATOM 1327 O O . VAL A 1 171 ? 2.105 2.397 5.904 1.00 93.06 171 VAL A O 1
ATOM 1330 N N . ARG A 1 172 ? 1.975 0.803 7.481 1.00 92.25 172 ARG A N 1
ATOM 1331 C CA . ARG A 1 172 ? 2.532 -0.260 6.624 1.00 92.25 172 ARG A CA 1
ATOM 1332 C C . ARG A 1 172 ? 1.672 -0.510 5.384 1.00 92.25 172 ARG A C 1
ATOM 1334 O O . ARG A 1 172 ? 2.220 -0.693 4.299 1.00 92.25 172 ARG A O 1
ATOM 1341 N N . GLN A 1 173 ? 0.351 -0.511 5.533 1.00 92.44 173 GLN A N 1
ATOM 1342 C CA . GLN A 1 173 ? -0.583 -0.660 4.418 1.00 92.44 173 GLN A CA 1
ATOM 1343 C C . GLN A 1 173 ? -0.477 0.512 3.432 1.00 92.44 173 GLN A C 1
ATOM 1345 O O . GLN A 1 173 ? -0.282 0.282 2.242 1.00 92.44 173 GLN A O 1
ATOM 1350 N N . GLN A 1 174 ? -0.460 1.753 3.924 1.00 92.88 174 GLN A N 1
ATOM 1351 C CA . GLN A 1 174 ? -0.308 2.948 3.089 1.00 92.88 174 GLN A CA 1
ATOM 1352 C C . GLN A 1 174 ? 1.005 2.949 2.285 1.00 92.88 174 GLN A C 1
ATOM 1354 O O . GLN A 1 174 ? 1.026 3.332 1.115 1.00 92.88 174 GLN A O 1
ATOM 1359 N N . VAL A 1 175 ? 2.116 2.510 2.887 1.00 91.12 175 VAL A N 1
ATOM 1360 C CA . VAL A 1 175 ? 3.405 2.380 2.183 1.00 91.12 175 VAL A CA 1
ATOM 1361 C C . VAL A 1 175 ? 3.314 1.349 1.055 1.00 91.12 175 VAL A C 1
ATOM 1363 O O . VAL A 1 175 ? 3.807 1.603 -0.045 1.00 91.12 175 VAL A O 1
ATOM 1366 N N . ARG A 1 176 ? 2.656 0.208 1.296 1.00 90.88 176 ARG A N 1
ATOM 1367 C CA . ARG A 1 176 ? 2.446 -0.830 0.273 1.00 90.88 176 ARG A CA 1
ATOM 1368 C C . ARG A 1 176 ? 1.578 -0.323 -0.875 1.00 90.88 176 ARG A C 1
ATOM 1370 O O . ARG A 1 176 ? 1.956 -0.505 -2.025 1.00 90.88 176 ARG A O 1
ATOM 1377 N N . GLU A 1 177 ? 0.474 0.355 -0.578 1.00 93.38 177 GLU A N 1
ATOM 1378 C CA . GLU A 1 177 ? -0.422 0.938 -1.588 1.00 93.38 177 GLU A CA 1
ATOM 1379 C C . GLU A 1 177 ? 0.307 1.934 -2.489 1.00 93.38 177 GLU A C 1
ATOM 1381 O O . GLU A 1 177 ? 0.249 1.826 -3.713 1.00 93.38 177 GLU A O 1
ATOM 1386 N N . ARG A 1 178 ? 1.075 2.856 -1.893 1.00 92.88 178 ARG A N 1
ATOM 1387 C CA . ARG A 1 178 ? 1.895 3.814 -2.648 1.00 92.88 178 ARG A CA 1
ATOM 1388 C C . ARG A 1 178 ? 2.943 3.124 -3.516 1.00 92.88 178 ARG A C 1
ATOM 1390 O O . ARG A 1 178 ? 3.197 3.581 -4.624 1.00 92.88 178 ARG A O 1
ATOM 1397 N N . ALA A 1 179 ? 3.560 2.045 -3.035 1.00 90.88 179 ALA A N 1
ATOM 1398 C CA . ALA A 1 179 ? 4.527 1.276 -3.816 1.00 90.88 179 ALA A CA 1
ATOM 1399 C C . ALA A 1 179 ? 3.873 0.543 -5.000 1.00 90.88 179 ALA A C 1
ATOM 1401 O O . ALA A 1 179 ? 4.436 0.544 -6.093 1.00 90.88 179 ALA A O 1
ATOM 1402 N N . VAL A 1 180 ? 2.683 -0.035 -4.807 1.00 91.94 180 VAL A N 1
ATOM 1403 C CA . VAL A 1 180 ? 1.911 -0.694 -5.876 1.00 91.94 180 VAL A CA 1
ATOM 1404 C C . VAL A 1 180 ? 1.480 0.319 -6.935 1.00 91.94 180 VAL A C 1
ATOM 1406 O O . VAL A 1 180 ? 1.731 0.108 -8.119 1.00 91.94 180 VAL A O 1
ATOM 1409 N N . ALA A 1 181 ? 0.901 1.446 -6.519 1.00 93.62 181 ALA A N 1
ATOM 1410 C CA . ALA A 1 181 ? 0.476 2.503 -7.431 1.00 93.62 181 ALA A CA 1
ATOM 1411 C C . ALA A 1 181 ? 1.665 3.137 -8.182 1.00 93.62 181 ALA A C 1
ATOM 1413 O O . ALA A 1 181 ? 1.579 3.370 -9.387 1.00 93.62 181 ALA A O 1
ATOM 1414 N N . ALA A 1 182 ? 2.809 3.338 -7.517 1.00 93.75 182 ALA A N 1
ATOM 1415 C CA . ALA A 1 182 ? 4.039 3.777 -8.180 1.00 93.75 182 ALA A CA 1
ATOM 1416 C C . ALA A 1 182 ? 4.547 2.757 -9.216 1.00 93.75 182 ALA A C 1
ATOM 1418 O O . ALA A 1 182 ? 4.999 3.158 -10.284 1.00 93.75 182 ALA A O 1
ATOM 1419 N N . GLY A 1 183 ? 4.431 1.453 -8.941 1.00 92.00 183 GLY A N 1
ATOM 1420 C CA . GLY A 1 183 ? 4.777 0.400 -9.900 1.00 92.00 183 GLY A CA 1
ATOM 1421 C C . GLY A 1 183 ? 3.879 0.389 -11.139 1.00 92.00 183 GLY A C 1
ATOM 1422 O O . GLY A 1 183 ? 4.379 0.258 -12.252 1.00 92.00 183 GLY A O 1
ATOM 1423 N N . GLN A 1 184 ? 2.572 0.601 -10.972 1.00 93.88 184 GLN A N 1
ATOM 1424 C CA . GLN A 1 184 ? 1.639 0.743 -12.099 1.00 93.88 184 GLN A CA 1
ATOM 1425 C C . GLN A 1 184 ? 1.954 1.984 -12.944 1.00 93.88 184 GLN A C 1
ATOM 1427 O O . GLN A 1 184 ? 1.966 1.921 -14.171 1.00 93.88 184 GLN A O 1
ATOM 1432 N N . LEU A 1 185 ? 2.270 3.109 -12.296 1.00 95.44 185 LEU A N 1
ATOM 1433 C CA . LEU A 1 185 ? 2.713 4.312 -12.999 1.00 95.44 185 LEU A CA 1
ATOM 1434 C C . LEU A 1 185 ? 4.048 4.094 -13.722 1.00 95.44 185 LEU A C 1
ATOM 1436 O O . LEU A 1 185 ? 4.214 4.606 -14.824 1.00 95.44 185 LEU A O 1
ATOM 1440 N N . LEU A 1 186 ? 4.979 3.321 -13.152 1.00 95.12 186 LEU A N 1
ATOM 1441 C CA . LEU A 1 186 ? 6.238 2.979 -13.817 1.00 95.12 186 LEU A CA 1
ATOM 1442 C C . LEU A 1 186 ? 6.000 2.167 -15.099 1.00 95.12 186 LEU A C 1
ATOM 1444 O O . LEU A 1 186 ? 6.664 2.422 -16.095 1.00 95.12 186 LEU A O 1
ATOM 1448 N N . GLN A 1 187 ? 5.027 1.252 -15.117 1.00 94.19 187 GLN A N 1
ATOM 1449 C CA . GLN A 1 187 ? 4.642 0.537 -16.345 1.00 94.19 187 GLN A CA 1
ATOM 1450 C C . GLN A 1 187 ? 4.088 1.490 -17.416 1.00 94.19 187 GLN A C 1
ATOM 1452 O O . GLN A 1 187 ? 4.390 1.345 -18.598 1.00 94.19 187 GLN A O 1
ATOM 1457 N N . ALA A 1 188 ? 3.313 2.502 -17.014 1.00 95.06 188 ALA A N 1
ATOM 1458 C CA . ALA A 1 188 ? 2.841 3.532 -17.940 1.00 95.06 188 ALA A CA 1
ATOM 1459 C C . ALA A 1 188 ? 3.988 4.421 -18.456 1.00 95.06 188 ALA A C 1
ATOM 1461 O O . ALA A 1 188 ? 4.000 4.788 -19.629 1.00 95.06 188 ALA A O 1
ATOM 1462 N N . VAL A 1 189 ? 4.964 4.743 -17.600 1.00 96.19 189 VAL A N 1
ATOM 1463 C CA . VAL A 1 189 ? 6.200 5.448 -17.982 1.00 96.19 189 VAL A CA 1
ATOM 1464 C C . VAL A 1 189 ? 7.002 4.631 -18.993 1.00 96.19 189 VAL A C 1
ATOM 1466 O O . VAL A 1 189 ? 7.465 5.191 -19.981 1.00 96.19 189 VAL A O 1
ATOM 1469 N N . ASP A 1 190 ? 7.151 3.330 -18.759 1.00 95.19 190 ASP A N 1
ATOM 1470 C CA . ASP A 1 190 ? 7.862 2.404 -19.642 1.00 95.19 190 ASP A CA 1
ATOM 1471 C C . ASP A 1 190 ? 7.237 2.365 -21.043 1.00 95.19 190 ASP A C 1
ATOM 1473 O O . ASP A 1 190 ? 7.915 2.565 -22.052 1.00 95.19 190 ASP A O 1
ATOM 1477 N N . LEU A 1 191 ? 5.911 2.239 -21.107 1.00 94.19 191 LEU A N 1
ATOM 1478 C CA . LEU A 1 191 ? 5.171 2.317 -22.364 1.00 94.19 191 LEU A CA 1
ATOM 1479 C C . LEU A 1 191 ? 5.359 3.674 -23.065 1.00 94.19 191 LEU A C 1
ATOM 1481 O O . LEU A 1 191 ? 5.639 3.718 -24.264 1.00 94.19 191 LEU A O 1
ATOM 1485 N N . ALA A 1 192 ? 5.229 4.777 -22.322 1.00 94.00 192 ALA A N 1
ATOM 1486 C CA . ALA A 1 192 ? 5.397 6.127 -22.855 1.00 94.00 192 ALA A CA 1
ATOM 1487 C C . ALA A 1 192 ? 6.820 6.368 -23.387 1.00 94.00 192 ALA A C 1
ATOM 1489 O O . ALA A 1 192 ? 6.982 7.033 -24.409 1.00 94.00 192 ALA A O 1
ATOM 1490 N N . ALA A 1 193 ? 7.844 5.796 -22.744 1.00 93.31 193 ALA A N 1
ATOM 1491 C CA . ALA A 1 193 ? 9.232 5.885 -23.189 1.00 93.31 193 ALA A CA 1
ATOM 1492 C C . ALA A 1 193 ? 9.432 5.221 -24.559 1.00 93.31 193 ALA A C 1
ATOM 1494 O O . ALA A 1 193 ? 10.000 5.834 -25.461 1.00 93.31 193 ALA A O 1
ATOM 1495 N N . VAL A 1 194 ? 8.904 4.008 -24.745 1.00 92.12 194 VAL A N 1
ATOM 1496 C CA . VAL A 1 194 ? 8.982 3.263 -26.016 1.00 92.12 194 VAL A CA 1
ATOM 1497 C C . VAL A 1 194 ? 8.184 3.937 -27.139 1.00 92.12 194 VAL A C 1
ATOM 1499 O O . VAL A 1 194 ? 8.573 3.892 -28.310 1.00 92.12 194 VAL A O 1
ATOM 1502 N N . GLN A 1 195 ? 7.065 4.572 -26.794 1.00 90.75 195 GLN A N 1
ATOM 1503 C CA . GLN A 1 195 ? 6.216 5.299 -27.740 1.00 90.75 195 GLN A CA 1
ATOM 1504 C C . GLN A 1 195 ? 6.704 6.725 -28.033 1.00 90.75 195 GLN A C 1
ATOM 1506 O O . GLN A 1 195 ? 6.161 7.369 -28.930 1.00 90.75 195 GLN A O 1
ATOM 1511 N N . GLU A 1 196 ? 7.732 7.202 -27.322 1.00 89.00 196 GLU A N 1
ATOM 1512 C CA . GLU A 1 196 ? 8.227 8.585 -27.379 1.00 89.00 196 GLU A CA 1
ATOM 1513 C C . GLU A 1 196 ? 7.141 9.620 -27.017 1.00 89.00 196 GLU A C 1
ATOM 1515 O O . GLU A 1 196 ? 7.115 10.733 -27.548 1.00 89.00 196 GLU A O 1
ATOM 1520 N N . ASP A 1 197 ? 6.225 9.257 -26.115 1.00 91.56 197 ASP A N 1
ATOM 1521 C CA . ASP A 1 197 ? 5.134 10.126 -25.677 1.00 91.56 197 ASP A CA 1
ATOM 1522 C C . ASP A 1 197 ? 5.654 11.187 -24.679 1.00 91.56 197 ASP A C 1
ATOM 1524 O O . ASP A 1 197 ? 6.224 10.837 -23.635 1.00 91.56 197 ASP A O 1
ATOM 1528 N N . PRO A 1 198 ? 5.443 12.498 -24.930 1.00 90.56 198 PRO A N 1
ATOM 1529 C CA . PRO A 1 198 ? 5.818 13.557 -23.991 1.00 90.56 198 PRO A CA 1
ATOM 1530 C C . PRO A 1 198 ? 5.151 13.440 -22.609 1.00 90.56 198 PRO A C 1
ATOM 1532 O O . PRO A 1 198 ? 5.656 14.031 -21.649 1.00 90.56 198 PRO A O 1
ATOM 1535 N N . ALA A 1 199 ? 4.063 12.672 -22.473 1.00 92.81 199 ALA A N 1
ATOM 1536 C CA . ALA A 1 199 ? 3.394 12.395 -21.202 1.00 92.81 199 ALA A CA 1
ATOM 1537 C C . ALA A 1 199 ? 4.309 11.735 -20.156 1.00 92.81 199 ALA A C 1
ATOM 1539 O O . ALA A 1 199 ? 4.015 11.805 -18.958 1.00 92.81 199 ALA A O 1
ATOM 1540 N N . ILE A 1 200 ? 5.442 11.154 -20.572 1.00 94.50 200 ILE A N 1
ATOM 1541 C CA . ILE A 1 200 ? 6.416 10.530 -19.673 1.00 94.50 200 ILE A CA 1
ATOM 1542 C C . ILE A 1 200 ? 6.835 11.446 -18.516 1.00 94.50 200 ILE A C 1
ATOM 1544 O O . ILE A 1 200 ? 6.908 11.010 -17.368 1.00 94.50 200 ILE A O 1
ATOM 1548 N N . TRP A 1 201 ? 7.037 12.741 -18.775 1.00 94.50 201 TRP A N 1
ATOM 1549 C CA . TRP A 1 201 ? 7.478 13.693 -17.753 1.00 94.50 201 TRP A CA 1
ATOM 1550 C C . TRP A 1 201 ? 6.388 13.978 -16.721 1.00 94.50 201 TRP A C 1
ATOM 1552 O O . TRP A 1 201 ? 6.680 14.121 -15.532 1.00 94.50 201 TRP A O 1
ATOM 1562 N N . THR A 1 202 ? 5.127 14.010 -17.155 1.00 96.50 202 THR A N 1
ATOM 1563 C CA . THR A 1 202 ? 3.968 14.147 -16.267 1.00 96.50 202 THR A CA 1
ATOM 1564 C C . THR A 1 202 ? 3.804 12.905 -15.395 1.00 96.50 202 THR A C 1
ATOM 1566 O O . THR A 1 202 ? 3.572 13.029 -14.192 1.00 96.50 202 THR A O 1
ATOM 1569 N N . LEU A 1 203 ? 3.984 11.712 -15.966 1.00 95.62 203 LEU A N 1
ATOM 1570 C CA . LEU A 1 203 ? 3.924 10.453 -15.223 1.00 95.62 203 LEU A CA 1
ATOM 1571 C C . LEU A 1 203 ? 5.061 10.344 -14.195 1.00 95.62 203 LEU A C 1
ATOM 1573 O O . LEU A 1 203 ? 4.809 10.002 -13.041 1.00 95.62 203 LEU A O 1
ATOM 1577 N N . LEU A 1 204 ? 6.290 10.721 -14.557 1.00 95.25 204 LEU A N 1
ATOM 1578 C CA . LEU A 1 204 ? 7.423 10.768 -13.624 1.00 95.25 204 LEU A CA 1
ATOM 1579 C C . LEU A 1 204 ? 7.197 11.771 -12.486 1.00 95.25 204 LEU A C 1
ATOM 1581 O O . LEU A 1 204 ? 7.477 11.464 -11.326 1.00 95.25 204 LEU A O 1
ATOM 1585 N N . ALA A 1 205 ? 6.649 12.951 -12.791 1.00 95.00 205 ALA A N 1
ATOM 1586 C CA . ALA A 1 205 ? 6.271 13.923 -11.768 1.00 95.00 205 ALA A CA 1
ATOM 1587 C C . ALA A 1 205 ? 5.208 13.352 -10.814 1.00 95.00 205 ALA A C 1
ATOM 1589 O O . ALA A 1 205 ? 5.309 13.541 -9.601 1.00 95.00 205 ALA A O 1
ATOM 1590 N N . HIS A 1 206 ? 4.239 12.594 -11.336 1.00 95.81 206 HIS A N 1
ATOM 1591 C CA . HIS A 1 206 ? 3.225 11.931 -10.520 1.00 95.81 206 HIS A CA 1
ATOM 1592 C C . HIS A 1 206 ? 3.841 10.881 -9.582 1.00 95.81 206 HIS A C 1
ATOM 1594 O O . HIS A 1 206 ? 3.550 10.897 -8.385 1.00 95.81 206 HIS A O 1
ATOM 1600 N N . ILE A 1 207 ? 4.754 10.032 -10.070 1.00 94.69 207 ILE A N 1
ATOM 1601 C CA . ILE A 1 207 ? 5.471 9.066 -9.216 1.00 94.69 207 ILE A CA 1
ATOM 1602 C C . ILE A 1 207 ? 6.243 9.798 -8.112 1.00 94.69 207 ILE A C 1
ATOM 1604 O O . ILE A 1 207 ? 6.166 9.398 -6.951 1.00 94.69 207 ILE A O 1
ATOM 1608 N N . ARG A 1 208 ? 6.924 10.905 -8.439 1.00 94.81 208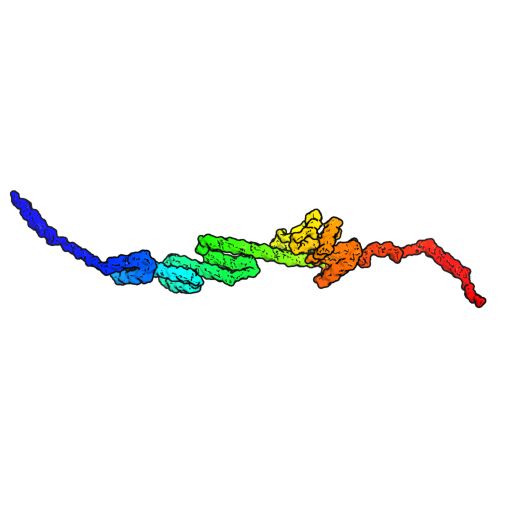 ARG A N 1
ATOM 1609 C CA . ARG A 1 208 ? 7.678 11.713 -7.466 1.00 94.81 208 ARG A CA 1
ATOM 1610 C C . ARG A 1 208 ? 6.788 12.286 -6.363 1.00 94.81 208 ARG A C 1
ATOM 1612 O O . ARG A 1 208 ? 7.184 12.277 -5.200 1.00 94.81 208 ARG A O 1
ATOM 1619 N N . CYS A 1 209 ? 5.590 12.756 -6.705 1.00 94.62 209 CYS A N 1
ATOM 1620 C CA . CYS A 1 209 ? 4.620 13.245 -5.724 1.00 94.62 209 CYS A CA 1
ATOM 1621 C C . CYS A 1 209 ? 4.030 12.118 -4.863 1.00 94.62 209 CYS A C 1
ATOM 1623 O O . CYS A 1 209 ? 3.808 12.312 -3.669 1.00 94.62 209 CYS A O 1
ATOM 1625 N N . LEU A 1 210 ? 3.773 10.948 -5.453 1.00 93.50 210 LEU A N 1
ATOM 1626 C CA . LEU A 1 210 ? 3.135 9.819 -4.776 1.00 93.50 210 LEU A CA 1
ATOM 1627 C C . LEU A 1 210 ? 4.093 9.065 -3.842 1.00 93.50 210 LEU A C 1
ATOM 1629 O O . LEU A 1 210 ? 3.725 8.715 -2.716 1.00 93.50 210 LEU A O 1
ATOM 1633 N N . ASN A 1 211 ? 5.306 8.775 -4.317 1.00 91.88 211 ASN A N 1
ATOM 1634 C CA . ASN A 1 211 ? 6.310 7.993 -3.606 1.00 91.88 211 ASN A CA 1
ATOM 1635 C C . ASN A 1 211 ? 7.740 8.412 -4.017 1.00 91.88 211 ASN A C 1
ATOM 1637 O O . ASN A 1 211 ? 8.361 7.751 -4.853 1.00 91.88 211 ASN A O 1
ATOM 1641 N N . PRO A 1 212 ? 8.299 9.480 -3.416 1.00 89.94 212 PRO A N 1
ATOM 1642 C CA . PRO A 1 212 ? 9.620 9.996 -3.786 1.00 89.94 212 PRO A CA 1
ATOM 1643 C C . PRO A 1 212 ? 10.761 9.007 -3.503 1.00 89.94 212 PRO A C 1
ATOM 1645 O O . PRO A 1 212 ? 11.813 9.089 -4.124 1.00 89.94 212 PRO A O 1
ATOM 1648 N N . GLY A 1 213 ? 10.561 8.058 -2.582 1.00 88.94 213 GLY A N 1
ATOM 1649 C CA . GLY A 1 213 ? 11.533 7.010 -2.259 1.00 88.94 213 GLY A CA 1
ATOM 1650 C C . GLY A 1 213 ? 11.399 5.744 -3.109 1.00 88.94 213 GLY A C 1
ATOM 1651 O O . GLY A 1 213 ? 11.989 4.723 -2.759 1.00 88.94 213 GLY A O 1
ATOM 1652 N N . TYR A 1 214 ? 10.589 5.757 -4.174 1.00 90.38 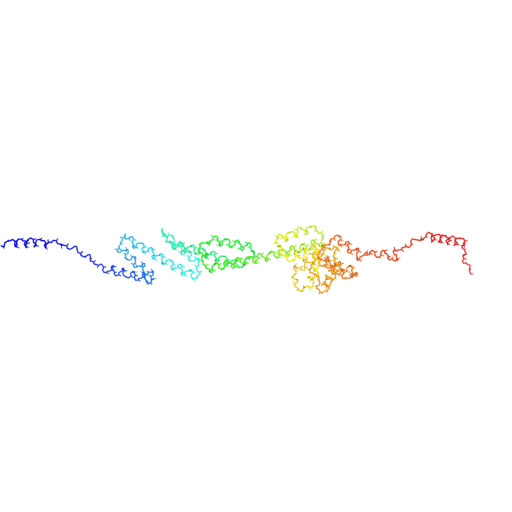214 TYR A N 1
ATOM 1653 C CA . TYR A 1 214 ? 10.365 4.570 -4.994 1.00 90.38 214 TYR A CA 1
ATOM 1654 C C . TYR A 1 214 ? 11.646 4.166 -5.758 1.00 90.38 214 TYR A C 1
ATOM 1656 O O . TYR A 1 214 ? 12.178 4.987 -6.508 1.00 90.38 214 TYR A O 1
ATOM 1664 N N . PRO A 1 215 ? 12.135 2.912 -5.636 1.00 89.56 215 PRO A N 1
ATOM 1665 C CA . PRO A 1 215 ? 13.408 2.494 -6.237 1.00 89.56 215 PRO A CA 1
ATOM 1666 C C . PRO A 1 215 ? 13.491 2.666 -7.759 1.00 89.56 215 PRO A C 1
ATOM 1668 O O . PRO A 1 215 ? 14.544 3.009 -8.284 1.00 89.56 215 PRO A O 1
ATOM 1671 N N . GLY A 1 216 ? 12.383 2.461 -8.478 1.00 89.81 216 GLY A N 1
ATOM 1672 C CA . GLY A 1 216 ? 12.364 2.662 -9.928 1.00 89.81 216 GLY A CA 1
ATOM 1673 C C . GLY A 1 216 ? 12.566 4.125 -10.324 1.00 89.81 216 GLY A C 1
ATOM 1674 O O . GLY A 1 216 ? 13.285 4.411 -11.276 1.00 89.81 216 GLY A O 1
ATOM 1675 N N . LEU A 1 217 ? 12.001 5.061 -9.552 1.00 93.12 217 LEU A N 1
ATOM 1676 C CA . LEU A 1 217 ? 12.161 6.495 -9.798 1.00 93.12 217 LEU A CA 1
ATOM 1677 C C . LEU A 1 217 ? 13.607 6.936 -9.560 1.00 93.12 217 LEU A C 1
ATOM 1679 O O . LEU A 1 217 ? 14.175 7.625 -10.403 1.00 93.12 217 LEU A O 1
ATOM 1683 N N . SER A 1 218 ? 14.215 6.513 -8.448 1.00 91.50 218 SER A N 1
ATOM 1684 C CA . SER A 1 218 ? 15.598 6.888 -8.132 1.00 91.50 218 SER A CA 1
ATOM 1685 C C . SER A 1 218 ? 16.584 6.370 -9.180 1.00 91.50 218 SER A C 1
ATOM 1687 O O . SER A 1 218 ? 17.543 7.063 -9.523 1.00 91.50 218 SER A O 1
ATOM 1689 N N . SER A 1 219 ? 16.333 5.192 -9.752 1.00 91.94 219 SER A N 1
ATOM 1690 C CA . SER A 1 219 ? 17.122 4.651 -10.859 1.00 91.94 219 SER A CA 1
ATOM 1691 C C . SER A 1 219 ? 16.977 5.451 -12.154 1.00 91.94 219 SER A C 1
ATOM 1693 O O . SER A 1 219 ? 17.995 5.763 -12.776 1.00 91.94 219 SER A O 1
ATOM 1695 N N . ILE A 1 220 ? 15.762 5.879 -12.513 1.00 93.69 220 ILE A N 1
ATOM 1696 C CA . ILE A 1 220 ? 15.543 6.779 -13.659 1.00 93.69 220 ILE A CA 1
ATOM 1697 C C . ILE A 1 220 ? 16.278 8.106 -13.444 1.00 93.69 220 ILE A C 1
ATOM 1699 O O . ILE A 1 220 ? 17.015 8.556 -14.318 1.00 93.69 220 ILE A O 1
ATOM 1703 N N . GLU A 1 221 ? 16.129 8.720 -12.269 1.00 93.69 221 GLU A N 1
ATOM 1704 C CA . GLU A 1 221 ? 16.767 10.000 -11.942 1.00 93.69 221 GLU A CA 1
ATOM 1705 C C . GLU A 1 221 ? 18.299 9.908 -11.948 1.00 93.69 221 GLU A C 1
ATOM 1707 O O . GLU A 1 221 ? 18.961 10.817 -12.446 1.00 93.69 221 GLU A O 1
ATOM 1712 N N . THR A 1 222 ? 18.867 8.792 -11.477 1.00 92.19 222 THR A N 1
ATOM 1713 C CA . THR A 1 222 ? 20.320 8.542 -11.521 1.00 92.19 222 THR A CA 1
ATOM 1714 C C . THR A 1 222 ? 20.833 8.495 -12.966 1.00 92.19 222 THR A C 1
ATOM 1716 O O . THR A 1 222 ? 21.880 9.072 -13.266 1.00 92.19 222 THR A O 1
ATOM 1719 N N . CYS A 1 223 ? 20.083 7.857 -13.874 1.00 91.94 223 CYS A N 1
ATOM 1720 C CA . CYS A 1 223 ? 20.418 7.815 -15.300 1.00 91.94 223 CYS A CA 1
ATOM 1721 C C . CYS A 1 223 ? 20.328 9.207 -15.937 1.00 91.94 223 CYS A C 1
ATOM 1723 O O . CYS A 1 223 ? 21.272 9.647 -16.590 1.00 91.94 223 CYS A O 1
ATOM 1725 N N . LEU A 1 224 ? 19.229 9.931 -15.695 1.00 92.94 224 LEU A N 1
ATOM 1726 C CA . LEU A 1 224 ? 19.010 11.277 -16.237 1.00 92.94 224 LEU A CA 1
ATOM 1727 C C . LEU A 1 224 ? 20.048 12.295 -15.741 1.00 92.94 224 LEU A C 1
ATOM 1729 O O . LEU A 1 224 ? 20.394 13.219 -16.475 1.00 92.94 224 LEU A O 1
ATOM 1733 N N . ALA A 1 225 ? 20.570 12.116 -14.525 1.00 92.69 225 ALA A N 1
ATOM 1734 C CA . ALA A 1 225 ? 21.667 12.917 -13.985 1.00 92.69 225 ALA A CA 1
ATOM 1735 C C . ALA A 1 225 ? 23.033 12.604 -14.630 1.00 92.69 225 ALA A C 1
ATOM 1737 O O . ALA A 1 225 ? 23.976 13.372 -14.459 1.00 92.69 225 ALA A O 1
ATOM 1738 N N . GLY A 1 226 ? 23.155 11.498 -15.373 1.00 90.38 226 GLY A N 1
ATOM 1739 C CA . GLY A 1 226 ? 24.406 11.072 -16.002 1.00 90.38 226 GLY A CA 1
ATOM 1740 C C . GLY A 1 226 ? 25.409 10.432 -15.038 1.00 90.38 226 GLY A C 1
ATOM 1741 O O . GLY A 1 226 ? 26.599 10.369 -15.349 1.00 90.38 226 GLY A O 1
ATOM 1742 N N . ASN A 1 227 ? 24.959 9.935 -13.881 1.00 90.88 227 ASN A N 1
ATOM 1743 C CA . ASN A 1 227 ? 25.813 9.295 -12.873 1.00 90.88 227 ASN A CA 1
ATOM 1744 C C . ASN A 1 227 ? 26.122 7.831 -13.244 1.00 90.88 227 ASN A C 1
ATOM 1746 O O . ASN A 1 227 ? 25.768 6.889 -12.536 1.00 90.88 227 ASN A O 1
ATOM 1750 N N . TRP A 1 228 ? 26.785 7.619 -14.381 1.00 89.75 228 TRP A N 1
ATOM 1751 C CA . TRP A 1 228 ? 27.000 6.291 -14.974 1.00 89.75 228 TRP A CA 1
ATOM 1752 C C . TRP A 1 228 ? 27.857 5.340 -14.130 1.00 89.75 228 TRP A C 1
ATOM 1754 O O . TRP A 1 228 ? 27.689 4.122 -14.230 1.00 89.75 228 TRP A O 1
ATOM 1764 N N . ALA A 1 229 ? 28.721 5.885 -13.268 1.00 87.44 229 ALA A N 1
ATOM 1765 C CA . ALA A 1 229 ? 29.497 5.110 -12.298 1.00 87.44 229 ALA A CA 1
ATOM 1766 C C . ALA A 1 229 ? 28.595 4.353 -11.305 1.00 87.44 229 ALA A C 1
ATOM 1768 O O . ALA A 1 229 ? 28.927 3.239 -10.909 1.00 87.44 229 ALA A O 1
ATOM 1769 N N . ASP A 1 230 ? 27.425 4.913 -10.978 1.00 86.31 230 ASP A N 1
ATOM 1770 C CA . ASP A 1 230 ? 26.452 4.298 -10.072 1.00 86.31 230 ASP A CA 1
ATOM 1771 C C . ASP A 1 230 ? 25.460 3.386 -10.805 1.00 86.31 230 ASP A C 1
ATOM 1773 O O . ASP A 1 230 ? 24.920 2.458 -10.208 1.00 86.31 230 ASP A O 1
ATOM 1777 N N . VAL A 1 231 ? 25.200 3.643 -12.092 1.00 86.25 231 VAL A N 1
ATOM 1778 C CA . VAL A 1 231 ? 24.245 2.881 -12.921 1.00 86.25 231 VAL A CA 1
ATOM 1779 C C . VAL A 1 231 ? 24.836 1.544 -13.365 1.00 86.25 231 VAL A C 1
ATOM 1781 O O . VAL A 1 231 ? 24.197 0.505 -13.224 1.00 86.25 231 VAL A O 1
ATOM 1784 N N . THR A 1 232 ? 26.072 1.559 -13.867 1.00 85.00 232 THR A N 1
ATOM 1785 C CA . THR A 1 232 ? 26.773 0.385 -14.414 1.00 85.00 232 THR A CA 1
ATOM 1786 C C . THR A 1 232 ? 26.785 -0.827 -13.463 1.00 85.00 232 THR A C 1
ATOM 1788 O O . THR A 1 232 ? 26.370 -1.905 -13.891 1.00 85.00 232 THR A O 1
ATOM 1791 N N . PRO A 1 233 ? 27.170 -0.706 -12.174 1.00 85.69 233 PRO A N 1
ATOM 1792 C CA . PRO A 1 233 ? 27.182 -1.853 -11.263 1.00 85.69 233 PRO A CA 1
ATOM 1793 C C . PRO A 1 233 ? 25.780 -2.359 -10.894 1.00 85.69 233 PRO A C 1
ATOM 1795 O O . PRO A 1 233 ? 25.641 -3.514 -10.501 1.00 85.69 233 PRO A O 1
ATOM 1798 N N . ARG A 1 234 ? 24.726 -1.541 -11.028 1.00 85.94 234 ARG A N 1
ATOM 1799 C CA . ARG A 1 234 ? 23.354 -1.942 -10.665 1.00 85.94 234 ARG A CA 1
ATOM 1800 C C . ARG A 1 234 ? 22.739 -2.940 -11.644 1.00 85.94 234 ARG A C 1
ATOM 1802 O O . ARG A 1 234 ? 21.884 -3.709 -11.225 1.00 85.94 234 ARG A O 1
ATOM 1809 N N . PHE A 1 235 ? 23.197 -2.970 -12.896 1.00 79.56 235 PHE A N 1
ATOM 1810 C CA . PHE A 1 235 ? 22.836 -4.029 -13.847 1.00 79.56 235 PHE A CA 1
ATOM 1811 C C . PHE A 1 235 ? 23.517 -5.372 -13.522 1.00 79.56 235 PHE A C 1
ATOM 1813 O O . PHE A 1 235 ? 23.033 -6.414 -13.939 1.00 79.56 235 PHE A O 1
ATOM 1820 N N . GLY A 1 236 ? 24.616 -5.380 -12.759 1.00 68.00 236 GLY A N 1
ATOM 1821 C CA . GLY A 1 236 ? 25.327 -6.606 -12.364 1.00 68.00 236 GLY A CA 1
ATOM 1822 C C . GLY A 1 236 ? 25.000 -7.117 -10.957 1.00 68.00 236 GLY A C 1
ATOM 1823 O O . GLY A 1 236 ? 25.597 -8.094 -10.517 1.00 68.00 236 GLY A O 1
ATOM 1824 N N . ALA A 1 237 ? 24.116 -6.443 -10.217 1.00 69.38 237 ALA A N 1
ATOM 1825 C CA . ALA A 1 237 ? 23.798 -6.806 -8.841 1.00 69.38 237 ALA A CA 1
ATOM 1826 C C . ALA A 1 237 ? 22.587 -7.753 -8.779 1.00 69.38 237 ALA A C 1
ATOM 1828 O O . ALA A 1 237 ? 21.475 -7.357 -9.128 1.00 69.38 237 ALA A O 1
ATOM 1829 N N . ASP A 1 238 ? 22.776 -8.950 -8.211 1.00 55.78 238 ASP A N 1
ATOM 1830 C CA . ASP A 1 238 ? 21.732 -9.971 -7.966 1.00 55.78 238 ASP A CA 1
ATOM 1831 C C . ASP A 1 238 ? 20.549 -9.484 -7.091 1.00 55.78 238 ASP A C 1
ATOM 1833 O O . ASP A 1 238 ? 19.560 -10.190 -6.900 1.00 55.78 238 ASP A O 1
ATOM 1837 N N . SER A 1 239 ? 20.630 -8.276 -6.523 1.00 50.00 239 SER A N 1
ATOM 1838 C CA . SER A 1 239 ? 19.653 -7.699 -5.590 1.00 50.00 239 SER A CA 1
ATOM 1839 C C . SER A 1 239 ? 18.651 -6.726 -6.226 1.00 50.00 239 SER A C 1
ATOM 1841 O O . SER A 1 239 ? 17.882 -6.073 -5.509 1.00 50.00 239 SER A O 1
ATOM 1843 N N . ALA A 1 240 ? 18.622 -6.601 -7.556 1.00 54.84 240 ALA A N 1
ATOM 1844 C CA . ALA A 1 240 ? 17.659 -5.741 -8.233 1.00 54.84 240 ALA A CA 1
ATOM 1845 C C . ALA A 1 240 ? 16.224 -6.284 -8.073 1.00 54.84 240 ALA A C 1
ATOM 1847 O O . ALA A 1 240 ? 15.790 -7.212 -8.746 1.00 54.84 240 ALA A O 1
ATOM 1848 N N . THR A 1 241 ? 15.451 -5.679 -7.168 1.00 61.38 241 THR A N 1
ATOM 1849 C CA . THR A 1 241 ? 13.990 -5.861 -7.137 1.00 61.38 241 THR A CA 1
ATOM 1850 C C . THR A 1 241 ? 13.382 -5.417 -8.474 1.00 61.38 241 THR A C 1
ATOM 1852 O O . THR A 1 241 ? 13.862 -4.455 -9.070 1.00 61.38 241 THR A O 1
ATOM 1855 N N . GLY A 1 242 ? 12.317 -6.074 -8.952 1.00 61.25 242 GLY A N 1
ATOM 1856 C CA . GLY A 1 242 ? 11.789 -5.853 -10.313 1.00 61.25 242 GLY A CA 1
ATOM 1857 C C . GLY A 1 242 ? 11.477 -4.389 -10.671 1.00 61.25 242 GLY A C 1
ATOM 1858 O O . GLY A 1 242 ? 11.731 -3.962 -11.790 1.00 61.25 242 GLY A O 1
ATOM 1859 N N . GLY A 1 243 ? 11.022 -3.577 -9.706 1.00 63.00 243 GLY A N 1
ATOM 1860 C CA . GLY A 1 243 ? 10.795 -2.140 -9.923 1.00 63.00 243 GLY A CA 1
ATOM 1861 C C . GLY A 1 243 ? 12.077 -1.308 -10.079 1.00 63.00 243 GLY A C 1
ATOM 1862 O O . GLY A 1 243 ? 12.049 -0.259 -10.713 1.00 63.00 243 GLY A O 1
ATOM 1863 N N . ASN A 1 244 ? 13.203 -1.764 -9.526 1.00 83.69 244 ASN A N 1
ATOM 1864 C CA . ASN A 1 244 ? 14.506 -1.118 -9.673 1.00 83.69 244 ASN A CA 1
ATOM 1865 C C . ASN A 1 244 ? 15.083 -1.347 -11.080 1.00 83.69 244 ASN A C 1
ATOM 1867 O O . ASN A 1 244 ? 15.522 -0.394 -11.719 1.00 83.69 244 ASN A O 1
ATOM 1871 N N . LEU A 1 245 ? 15.024 -2.590 -11.577 1.00 88.44 245 LEU A N 1
ATOM 1872 C CA . LEU A 1 245 ? 15.546 -2.945 -12.901 1.00 88.44 245 LEU A CA 1
ATOM 1873 C C . LEU A 1 245 ? 14.767 -2.250 -14.025 1.00 88.44 245 LEU A C 1
ATOM 1875 O O . LEU A 1 245 ? 15.373 -1.589 -14.863 1.00 88.44 245 LEU A O 1
ATOM 1879 N N . ALA A 1 246 ? 13.432 -2.299 -13.975 1.00 89.94 246 ALA A N 1
ATOM 1880 C CA . ALA A 1 246 ? 12.584 -1.606 -14.943 1.00 89.94 246 ALA A CA 1
ATOM 1881 C C . ALA A 1 246 ? 12.860 -0.089 -14.960 1.00 89.94 246 ALA A C 1
ATOM 1883 O O . ALA A 1 246 ? 12.924 0.525 -16.019 1.00 89.94 246 ALA A O 1
ATOM 1884 N N . GLY A 1 247 ? 13.109 0.524 -13.795 1.00 92.06 247 GLY A N 1
ATOM 1885 C CA . GLY A 1 247 ? 13.525 1.927 -13.720 1.00 92.06 247 GLY A CA 1
ATOM 1886 C C . GLY A 1 247 ? 14.883 2.202 -14.380 1.00 92.06 247 GLY A C 1
ATOM 1887 O O . GLY A 1 247 ? 15.046 3.220 -15.050 1.00 92.06 247 GLY A O 1
ATOM 1888 N N . LEU A 1 248 ? 15.860 1.303 -14.233 1.00 92.44 248 LEU A N 1
ATOM 1889 C CA . LEU A 1 248 ? 17.160 1.427 -14.906 1.00 92.44 248 LEU A CA 1
ATOM 1890 C C . LEU A 1 248 ? 17.025 1.297 -16.427 1.00 92.44 248 LEU A C 1
ATOM 1892 O O . LEU A 1 248 ? 17.615 2.090 -17.159 1.00 92.44 248 LEU A O 1
ATOM 1896 N N . GLU A 1 249 ? 16.235 0.338 -16.908 1.00 93.88 249 GLU A N 1
ATOM 1897 C CA . GLU A 1 249 ? 15.965 0.134 -18.336 1.00 93.88 249 GLU A CA 1
ATOM 1898 C C . GLU A 1 249 ? 15.264 1.355 -18.956 1.00 93.88 249 GLU A C 1
ATOM 1900 O O . GLU A 1 249 ? 15.716 1.877 -19.972 1.00 93.88 249 GLU A O 1
ATOM 1905 N N . VAL A 1 250 ? 14.235 1.906 -18.306 1.00 95.06 250 VAL A N 1
ATOM 1906 C CA . VAL A 1 250 ? 13.604 3.162 -18.751 1.00 95.06 250 VAL A CA 1
ATOM 1907 C C . VAL A 1 250 ? 14.615 4.312 -18.754 1.00 95.06 250 VAL A C 1
ATOM 1909 O O . VAL A 1 250 ? 14.760 5.018 -19.750 1.00 95.06 250 VAL A O 1
ATOM 1912 N N . GLY A 1 251 ? 15.329 4.524 -17.645 1.00 93.50 251 GLY A N 1
ATOM 1913 C CA . GLY A 1 251 ? 16.260 5.645 -17.504 1.00 93.50 251 GLY A CA 1
ATOM 1914 C C . GLY A 1 251 ? 17.384 5.619 -18.540 1.00 93.50 251 GLY A C 1
ATOM 1915 O O . GLY A 1 251 ? 17.732 6.652 -19.110 1.00 93.50 251 GLY A O 1
ATOM 1916 N N . THR A 1 252 ? 17.927 4.435 -18.824 1.00 93.62 252 THR A N 1
ATOM 1917 C CA . THR A 1 252 ? 18.972 4.250 -19.840 1.00 93.62 252 THR A CA 1
ATOM 1918 C C . THR A 1 252 ? 18.441 4.444 -21.259 1.00 93.62 252 THR A C 1
ATOM 1920 O O . THR A 1 252 ? 19.140 5.056 -22.070 1.00 93.62 252 THR A O 1
ATOM 1923 N N . LEU A 1 253 ? 17.202 4.030 -21.552 1.00 93.44 253 LEU A N 1
ATOM 1924 C CA . LEU A 1 253 ? 16.554 4.297 -22.839 1.00 93.44 253 LEU A CA 1
ATOM 1925 C C . LEU A 1 253 ? 16.393 5.800 -23.078 1.00 93.44 253 LEU A C 1
ATOM 1927 O O . LEU A 1 253 ? 16.745 6.288 -24.149 1.00 93.44 253 LEU A O 1
ATOM 1931 N N . LEU A 1 254 ? 15.945 6.556 -22.073 1.00 92.69 254 LEU A N 1
ATOM 1932 C CA . LEU A 1 254 ? 15.773 8.011 -22.187 1.00 92.69 254 LEU A CA 1
ATOM 1933 C C . LEU A 1 254 ? 17.086 8.765 -22.423 1.00 92.69 254 LEU A C 1
ATOM 1935 O O . LEU A 1 254 ? 17.084 9.874 -22.958 1.00 92.69 254 LEU A O 1
ATOM 1939 N N . CYS A 1 255 ? 18.212 8.173 -22.036 1.00 91.94 255 CYS A N 1
ATOM 1940 C CA . CYS A 1 255 ? 19.537 8.722 -22.286 1.00 91.94 255 CYS A CA 1
ATOM 1941 C C . CYS A 1 255 ? 20.168 8.222 -23.595 1.00 91.94 255 CYS A C 1
ATOM 1943 O O . CYS A 1 255 ? 21.256 8.682 -23.954 1.00 91.94 255 CYS A O 1
ATOM 1945 N N . TRP A 1 256 ? 19.529 7.309 -24.330 1.00 87.19 256 TRP A N 1
ATOM 1946 C CA . TRP A 1 256 ? 19.999 6.877 -25.644 1.00 87.19 256 TRP A CA 1
ATOM 1947 C C . TRP A 1 256 ? 19.971 8.049 -26.647 1.00 87.19 256 TRP A C 1
ATOM 1949 O O . TRP A 1 256 ? 19.045 8.857 -26.621 1.00 87.19 256 TRP A O 1
ATOM 1959 N N . PRO A 1 257 ? 20.965 8.197 -27.551 1.00 84.31 257 PRO A N 1
ATOM 1960 C CA . PRO A 1 257 ? 22.165 7.377 -27.763 1.00 84.31 257 PRO A CA 1
ATOM 1961 C C . PRO A 1 257 ? 23.394 7.824 -26.947 1.00 84.31 257 PRO A C 1
ATOM 1963 O O . PRO A 1 257 ? 24.514 7.412 -27.240 1.00 84.31 257 PRO A O 1
ATOM 1966 N N . ARG A 1 258 ? 23.245 8.679 -25.932 1.00 86.19 258 ARG A N 1
ATOM 1967 C CA . ARG A 1 258 ? 24.361 9.318 -25.201 1.00 86.19 258 ARG A CA 1
ATOM 1968 C C . ARG A 1 258 ? 25.003 8.440 -24.116 1.00 86.19 258 ARG A C 1
ATOM 1970 O O . ARG A 1 258 ? 25.768 8.947 -23.301 1.00 86.19 258 ARG A O 1
ATOM 1977 N N . LEU A 1 259 ? 24.713 7.140 -24.099 1.00 88.62 259 LEU A N 1
ATOM 1978 C CA . LEU A 1 259 ? 25.258 6.204 -23.112 1.00 88.62 259 LEU A CA 1
ATOM 1979 C C . LEU A 1 259 ? 26.774 5.983 -23.301 1.00 88.62 259 LEU A C 1
ATOM 1981 O O . LEU A 1 259 ? 27.183 5.735 -24.445 1.00 88.62 259 LEU A O 1
ATOM 1985 N N . PRO A 1 260 ? 27.585 5.984 -22.221 1.00 90.94 260 PRO A N 1
ATOM 1986 C CA . PRO A 1 260 ? 28.995 5.596 -22.271 1.00 90.94 260 PRO A CA 1
ATOM 1987 C C . PRO A 1 260 ? 29.191 4.147 -22.724 1.00 90.94 260 PRO A C 1
ATOM 1989 O O . PRO A 1 260 ? 28.365 3.280 -22.440 1.00 90.94 260 PRO A O 1
ATOM 1992 N N . THR A 1 261 ? 30.319 3.869 -23.378 1.00 88.56 261 THR A N 1
ATOM 1993 C CA . THR A 1 261 ? 30.649 2.535 -23.908 1.00 88.56 261 THR A CA 1
ATOM 1994 C C . THR A 1 261 ? 30.677 1.459 -22.821 1.00 88.56 261 THR A C 1
ATOM 1996 O O . THR A 1 261 ? 30.122 0.382 -23.015 1.00 88.56 261 THR A O 1
ATOM 1999 N N . GLU A 1 262 ? 31.254 1.760 -21.655 1.00 87.88 262 GLU A N 1
ATOM 2000 C CA . GLU A 1 262 ? 31.310 0.830 -20.516 1.00 87.88 262 GLU A CA 1
ATOM 2001 C C . GLU A 1 262 ? 29.909 0.434 -20.034 1.00 87.88 262 GLU A C 1
ATOM 2003 O O . GLU A 1 262 ? 29.618 -0.746 -19.842 1.00 87.88 262 GLU A O 1
ATOM 2008 N N . THR A 1 263 ? 29.004 1.410 -19.922 1.00 89.75 263 THR A N 1
ATOM 2009 C CA . THR A 1 263 ? 27.614 1.172 -19.526 1.00 89.75 263 THR A CA 1
ATOM 2010 C C . THR A 1 263 ? 26.868 0.352 -20.576 1.00 89.75 263 THR A C 1
ATOM 2012 O O . THR A 1 263 ? 26.122 -0.552 -20.212 1.00 89.75 263 THR A O 1
ATOM 2015 N N . ARG A 1 264 ? 27.097 0.594 -21.876 1.00 90.00 264 ARG A N 1
ATOM 2016 C CA . ARG A 1 264 ? 26.511 -0.230 -22.949 1.00 90.00 264 ARG A CA 1
ATOM 2017 C C . ARG A 1 264 ? 26.943 -1.692 -22.844 1.00 90.00 264 ARG A C 1
ATOM 2019 O O . ARG A 1 264 ? 26.085 -2.565 -22.907 1.00 90.00 264 ARG A O 1
ATOM 2026 N N . HIS A 1 265 ? 28.233 -1.957 -22.624 1.00 88.62 265 HIS A N 1
ATOM 2027 C CA . HIS A 1 265 ? 28.736 -3.322 -22.441 1.00 88.62 265 HIS A CA 1
ATOM 2028 C C . HIS A 1 265 ? 28.163 -4.001 -21.194 1.00 88.62 265 HIS A C 1
ATOM 2030 O O . HIS A 1 265 ? 27.834 -5.187 -21.240 1.00 88.62 265 HIS A O 1
ATOM 2036 N N . ALA A 1 266 ? 28.004 -3.267 -20.091 1.00 88.00 266 ALA A N 1
ATOM 2037 C CA . ALA A 1 266 ? 27.395 -3.805 -18.877 1.00 88.00 266 ALA A CA 1
ATOM 2038 C C . ALA A 1 266 ? 25.915 -4.168 -19.084 1.00 88.00 266 ALA A C 1
ATOM 2040 O O . ALA A 1 266 ? 25.508 -5.277 -18.744 1.00 88.00 266 ALA A O 1
ATOM 2041 N N . ILE A 1 267 ? 25.131 -3.274 -19.700 1.00 90.19 267 ILE A N 1
ATOM 2042 C CA . ILE A 1 267 ? 23.719 -3.523 -20.037 1.00 90.19 267 ILE A CA 1
ATOM 2043 C C . ILE A 1 267 ? 23.597 -4.724 -20.980 1.00 90.19 267 ILE A C 1
ATOM 2045 O O . ILE A 1 267 ? 22.758 -5.599 -20.790 1.00 90.19 267 ILE A O 1
ATOM 2049 N N . GLN A 1 268 ? 24.461 -4.800 -21.988 1.00 89.25 268 GLN A N 1
ATOM 2050 C CA . GLN A 1 268 ? 24.457 -5.909 -22.927 1.00 89.25 268 GLN A CA 1
ATOM 2051 C C . GLN A 1 268 ? 24.779 -7.246 -22.246 1.00 89.25 268 GLN A C 1
ATOM 2053 O O . GLN A 1 268 ? 24.082 -8.235 -22.475 1.00 89.25 268 GLN A O 1
ATOM 2058 N N . SER A 1 269 ? 25.810 -7.273 -21.398 1.00 88.38 269 SER A N 1
ATOM 2059 C CA . SER A 1 269 ? 26.185 -8.467 -20.630 1.00 88.38 269 SER A CA 1
ATOM 2060 C C . SER A 1 269 ? 25.029 -8.925 -19.741 1.00 88.38 269 SER A C 1
ATOM 2062 O O . SER A 1 269 ? 24.740 -10.117 -19.671 1.00 88.38 269 SER A O 1
ATOM 2064 N N . HIS A 1 270 ? 24.319 -7.974 -19.128 1.00 89.25 270 HIS A N 1
ATOM 2065 C CA . HIS A 1 270 ? 23.113 -8.242 -18.355 1.00 89.25 270 HIS A CA 1
ATOM 2066 C C . HIS A 1 270 ? 22.011 -8.886 -19.211 1.00 89.25 270 HIS A C 1
ATOM 2068 O O . HIS A 1 270 ? 21.521 -9.960 -18.868 1.00 89.25 270 HIS A O 1
ATOM 2074 N N . PHE A 1 271 ? 21.663 -8.301 -20.362 1.00 89.88 271 PHE A N 1
ATOM 2075 C CA . PHE A 1 271 ? 20.620 -8.857 -21.233 1.00 89.88 271 PHE A CA 1
ATOM 2076 C C . PHE A 1 271 ? 20.960 -10.249 -21.775 1.00 89.88 271 PHE A C 1
ATOM 2078 O O . PHE A 1 271 ? 20.059 -11.066 -21.948 1.00 89.88 271 PHE A O 1
ATOM 2085 N N . GLN A 1 272 ? 22.239 -10.558 -22.001 1.00 86.38 272 GLN A N 1
ATOM 2086 C CA . GLN A 1 272 ? 22.665 -11.903 -22.404 1.00 86.38 272 GLN A CA 1
ATOM 2087 C C . GLN A 1 272 ? 22.472 -12.949 -21.297 1.00 86.38 272 GLN A C 1
ATOM 2089 O O . GLN A 1 272 ? 22.234 -14.117 -21.599 1.00 86.38 272 GLN A O 1
ATOM 2094 N N . GLN A 1 273 ? 22.585 -12.551 -20.028 1.00 85.88 273 GLN A N 1
ATOM 2095 C CA . GLN A 1 273 ? 22.496 -13.460 -18.882 1.00 85.88 273 GLN A CA 1
ATOM 2096 C C . GLN A 1 273 ? 21.077 -13.581 -18.319 1.00 85.88 273 GLN A C 1
ATOM 2098 O O . GLN A 1 273 ? 20.696 -14.651 -17.844 1.00 85.88 273 GLN A O 1
ATOM 2103 N N . HIS A 1 274 ? 20.308 -12.493 -18.339 1.00 84.25 274 HIS A N 1
ATOM 2104 C CA . HIS A 1 274 ? 19.046 -12.382 -17.602 1.00 84.25 274 HIS A CA 1
ATOM 2105 C C . HIS A 1 274 ? 17.852 -11.956 -18.466 1.00 84.25 274 HIS A C 1
ATOM 2107 O O . HIS A 1 274 ? 16.713 -12.133 -18.039 1.00 84.25 274 HIS A O 1
ATOM 2113 N N . GLY A 1 275 ? 18.089 -11.464 -19.686 1.00 85.38 275 GLY A N 1
ATOM 2114 C CA . GLY A 1 275 ? 17.045 -10.893 -20.540 1.00 85.38 275 GLY A CA 1
ATOM 2115 C C . GLY A 1 275 ? 16.564 -9.517 -20.068 1.00 85.38 275 GLY A C 1
ATOM 2116 O O . GLY A 1 275 ? 17.049 -8.980 -19.074 1.00 85.38 275 GLY A O 1
ATOM 2117 N N . ALA A 1 276 ? 15.629 -8.928 -20.814 1.00 88.06 276 ALA A N 1
ATOM 2118 C CA . ALA A 1 276 ? 15.002 -7.653 -20.472 1.00 88.06 276 ALA A CA 1
ATOM 2119 C C . ALA A 1 276 ? 13.791 -7.843 -19.544 1.00 88.06 276 ALA A C 1
ATOM 2121 O O . ALA A 1 276 ? 13.035 -8.804 -19.693 1.00 88.06 276 ALA A O 1
ATOM 2122 N N . SER A 1 277 ? 13.572 -6.906 -18.616 1.00 87.38 277 SER A N 1
ATOM 2123 C CA . SER A 1 277 ? 12.430 -6.944 -17.683 1.00 87.38 277 SER A CA 1
ATOM 2124 C C . SER A 1 277 ? 11.250 -6.050 -18.069 1.00 87.38 277 SER A C 1
ATOM 2126 O O . SER A 1 277 ? 10.152 -6.214 -17.535 1.00 87.38 277 SER A O 1
ATOM 2128 N N . SER A 1 278 ? 11.474 -5.094 -18.969 1.00 91.75 278 SER A N 1
ATOM 2129 C CA . SER A 1 278 ? 10.521 -4.054 -19.366 1.00 91.75 278 SER A CA 1
ATOM 2130 C C . SER A 1 278 ? 10.504 -3.849 -20.882 1.00 91.75 278 SER A C 1
ATOM 2132 O O . SER A 1 278 ? 11.382 -4.335 -21.605 1.00 91.75 278 SER A O 1
ATOM 2134 N N . LEU A 1 279 ? 9.520 -3.097 -21.382 1.00 92.81 279 LEU A N 1
ATOM 2135 C CA . LEU A 1 279 ? 9.423 -2.757 -22.804 1.00 92.81 279 LEU A CA 1
ATOM 2136 C C . LEU A 1 279 ? 10.610 -1.890 -23.241 1.00 92.81 279 LEU A C 1
ATOM 2138 O O . LEU A 1 279 ? 11.167 -2.096 -24.321 1.00 92.81 279 LEU A O 1
ATOM 2142 N N . SER A 1 280 ? 11.041 -0.960 -22.388 1.00 93.31 280 SER A N 1
ATOM 2143 C CA . SER A 1 280 ? 12.240 -0.151 -22.610 1.00 93.31 280 SER A CA 1
ATOM 2144 C C . SER A 1 280 ? 13.499 -1.009 -22.639 1.00 93.31 280 SER A C 1
ATOM 2146 O O . SER A 1 280 ? 14.388 -0.758 -23.451 1.00 93.31 280 SER A O 1
ATOM 2148 N N . GLY A 1 281 ? 13.559 -2.055 -21.809 1.00 92.81 281 GLY A N 1
ATOM 2149 C CA . GLY A 1 281 ? 14.635 -3.044 -21.820 1.00 92.81 281 GLY A CA 1
ATOM 2150 C C . GLY A 1 281 ? 14.707 -3.806 -23.144 1.00 92.81 281 GLY A C 1
ATOM 2151 O O . GLY A 1 281 ? 15.776 -3.881 -23.748 1.00 92.81 281 GLY A O 1
ATOM 2152 N N . LEU A 1 282 ? 13.568 -4.291 -23.652 1.00 92.06 282 LEU A N 1
ATOM 2153 C CA . LEU A 1 282 ? 13.492 -4.962 -24.958 1.00 92.06 282 LEU A CA 1
ATOM 2154 C C . LEU A 1 282 ? 13.932 -4.035 -26.094 1.00 92.06 282 LEU A C 1
ATOM 2156 O O . LEU A 1 282 ? 14.674 -4.445 -26.991 1.00 92.06 282 LEU A O 1
ATOM 2160 N N . LEU A 1 283 ? 13.521 -2.765 -26.043 1.00 92.19 283 LEU A N 1
ATOM 2161 C CA . LEU A 1 283 ? 13.942 -1.786 -27.035 1.00 92.19 283 LEU A CA 1
ATOM 2162 C C . LEU A 1 283 ? 15.451 -1.508 -26.964 1.00 92.19 283 LEU A C 1
ATOM 2164 O O . LEU A 1 283 ? 16.127 -1.468 -27.994 1.00 92.19 283 LEU A O 1
ATOM 2168 N N . LEU A 1 284 ? 16.003 -1.349 -25.762 1.00 92.44 284 LEU A N 1
ATOM 2169 C CA . LEU A 1 284 ? 17.442 -1.190 -25.555 1.00 92.44 284 LEU A CA 1
ATOM 2170 C C . LEU A 1 284 ? 18.230 -2.401 -26.045 1.00 92.44 284 LEU A C 1
ATOM 2172 O O . LEU A 1 284 ? 19.256 -2.227 -26.699 1.00 92.44 284 LEU A O 1
ATOM 2176 N N . GLN A 1 285 ? 17.753 -3.615 -25.775 1.00 92.38 285 GLN A N 1
ATOM 2177 C CA . GLN A 1 285 ? 18.364 -4.846 -26.264 1.00 92.38 285 GLN A CA 1
ATOM 2178 C C . GLN A 1 285 ? 18.402 -4.864 -27.796 1.00 92.38 285 GLN A C 1
ATOM 2180 O O . GLN A 1 285 ? 19.446 -5.164 -28.380 1.00 92.38 285 GLN A O 1
ATOM 2185 N N . ALA A 1 286 ? 17.304 -4.477 -28.453 1.00 89.94 286 ALA A N 1
ATOM 2186 C CA . ALA A 1 286 ? 17.252 -4.360 -29.906 1.00 89.94 286 ALA A CA 1
ATOM 2187 C C . ALA A 1 286 ? 18.249 -3.321 -30.444 1.00 89.94 286 ALA A C 1
ATOM 2189 O O . ALA A 1 286 ? 18.965 -3.605 -31.409 1.00 89.94 286 ALA A O 1
ATOM 2190 N N . LEU A 1 287 ? 18.322 -2.141 -29.821 1.00 89.06 287 LEU A N 1
ATOM 2191 C CA . LEU A 1 287 ? 19.230 -1.060 -30.212 1.00 89.06 287 LEU A CA 1
ATOM 2192 C C . LEU A 1 287 ? 20.702 -1.451 -30.029 1.00 89.06 287 LEU A C 1
ATOM 2194 O O . LEU A 1 287 ? 21.507 -1.228 -30.932 1.00 89.06 287 LEU A O 1
ATOM 2198 N N . LEU A 1 288 ? 21.055 -2.077 -28.904 1.00 90.12 288 LEU A N 1
ATOM 2199 C CA . LEU A 1 288 ? 22.416 -2.545 -28.630 1.00 90.12 288 LEU A CA 1
ATOM 2200 C C . LEU A 1 288 ? 22.840 -3.634 -29.621 1.00 90.12 288 LEU A C 1
ATOM 2202 O O . LEU A 1 288 ? 23.889 -3.510 -30.257 1.00 90.12 288 LEU A O 1
ATOM 2206 N N . ALA A 1 289 ? 21.992 -4.644 -29.838 1.00 88.25 289 ALA A N 1
ATOM 2207 C CA . ALA A 1 289 ? 22.243 -5.692 -30.825 1.00 88.25 289 ALA A CA 1
ATOM 2208 C C . ALA A 1 289 ? 22.405 -5.117 -32.244 1.00 88.25 289 ALA A C 1
ATOM 2210 O O . ALA A 1 289 ? 23.298 -5.534 -32.983 1.00 88.25 289 ALA A O 1
ATOM 2211 N N . ALA A 1 290 ? 21.602 -4.110 -32.611 1.00 84.44 290 ALA A N 1
ATOM 2212 C CA . ALA A 1 290 ? 21.727 -3.421 -33.894 1.00 84.44 290 ALA A CA 1
ATOM 2213 C C . ALA A 1 290 ? 23.071 -2.693 -34.032 1.00 84.44 290 ALA A C 1
ATOM 2215 O O . ALA A 1 290 ? 23.718 -2.806 -35.073 1.00 84.44 290 ALA A O 1
ATOM 2216 N N . THR A 1 291 ? 23.529 -1.989 -32.988 1.00 83.00 291 THR A N 1
ATOM 2217 C CA . THR A 1 291 ? 24.819 -1.276 -33.026 1.00 83.00 291 THR A CA 1
ATOM 2218 C C . THR A 1 291 ? 26.030 -2.195 -33.169 1.00 83.00 291 THR A C 1
ATOM 2220 O O . THR A 1 291 ? 27.062 -1.762 -33.675 1.00 83.00 291 THR A O 1
ATOM 2223 N N . GLU A 1 292 ? 25.901 -3.462 -32.783 1.00 83.19 292 GLU A N 1
ATOM 2224 C CA . GLU A 1 292 ? 26.957 -4.470 -32.913 1.00 83.19 292 GLU A CA 1
ATOM 2225 C C . GLU A 1 292 ? 26.845 -5.332 -34.172 1.00 83.19 292 GLU A C 1
ATOM 2227 O O . GLU A 1 292 ? 27.658 -6.230 -34.389 1.00 83.19 292 GLU A O 1
ATOM 2232 N N . GLY A 1 293 ? 25.838 -5.085 -35.013 1.00 78.50 293 GLY A N 1
ATOM 2233 C CA . GLY A 1 293 ? 25.591 -5.882 -36.213 1.00 78.50 293 GLY A CA 1
ATOM 2234 C C . GLY A 1 293 ? 24.980 -7.261 -35.939 1.00 78.50 293 GLY A C 1
ATOM 2235 O O . GLY A 1 293 ? 24.956 -8.104 -36.835 1.00 78.50 293 GLY A O 1
ATOM 2236 N N . GLN A 1 294 ? 24.448 -7.505 -34.738 1.00 84.69 294 GLN A N 1
ATOM 2237 C CA . GLN A 1 294 ? 23.730 -8.732 -34.383 1.00 84.69 294 GLN A CA 1
ATOM 2238 C C . GLN A 1 294 ? 22.267 -8.650 -34.850 1.00 84.69 294 GLN A C 1
ATOM 2240 O O . GLN A 1 294 ? 21.336 -8.476 -34.060 1.00 84.69 294 GLN A O 1
ATOM 2245 N N . VAL A 1 295 ? 22.062 -8.751 -36.166 1.00 80.81 295 VAL A N 1
ATOM 2246 C CA . VAL A 1 295 ? 20.758 -8.516 -36.813 1.00 80.81 295 VAL A CA 1
ATOM 2247 C C . VAL A 1 295 ? 19.668 -9.457 -36.291 1.00 80.81 295 VAL A C 1
ATOM 2249 O O . VAL A 1 295 ? 18.577 -8.993 -35.965 1.00 80.81 295 VAL A O 1
ATOM 2252 N N . ASP A 1 296 ? 19.954 -10.753 -36.153 1.00 83.56 296 ASP A N 1
ATOM 2253 C CA . ASP A 1 296 ? 18.953 -11.739 -35.720 1.00 83.56 296 ASP A CA 1
ATOM 2254 C C . ASP A 1 296 ? 18.476 -11.497 -34.282 1.00 83.56 296 ASP A C 1
ATOM 2256 O O . ASP A 1 296 ? 17.276 -11.549 -34.009 1.00 83.56 296 ASP A O 1
ATOM 2260 N N . ALA A 1 297 ? 19.401 -11.169 -33.374 1.00 84.19 297 ALA A N 1
ATOM 2261 C CA . ALA A 1 297 ? 19.084 -10.848 -31.984 1.00 84.19 297 ALA A CA 1
ATOM 2262 C C . ALA A 1 297 ? 18.264 -9.553 -31.879 1.00 84.19 297 ALA A C 1
ATOM 2264 O O . ALA A 1 297 ? 17.287 -9.492 -31.132 1.00 84.19 297 ALA A O 1
ATOM 2265 N N . SER A 1 298 ? 18.611 -8.540 -32.680 1.00 85.94 298 SER A N 1
ATOM 2266 C CA . SER A 1 298 ? 17.860 -7.285 -32.743 1.00 85.94 298 SER A CA 1
ATOM 2267 C C . SER A 1 298 ? 16.438 -7.494 -33.276 1.00 85.94 298 SER A C 1
ATOM 2269 O O . SER A 1 298 ? 15.469 -7.022 -32.681 1.00 85.94 298 SER A O 1
ATOM 2271 N N . LEU A 1 299 ? 16.280 -8.272 -34.353 1.00 83.44 299 LEU A N 1
ATOM 2272 C CA . LEU A 1 299 ? 14.969 -8.599 -34.920 1.00 83.44 299 LEU A CA 1
ATOM 2273 C C . LEU A 1 299 ? 14.113 -9.450 -33.976 1.00 83.44 299 LEU A C 1
ATOM 2275 O O . LEU A 1 299 ? 12.895 -9.278 -33.959 1.00 83.44 299 LEU A O 1
ATOM 2279 N N . ALA A 1 300 ? 14.716 -10.356 -33.203 1.00 86.88 300 ALA A N 1
ATOM 2280 C CA . ALA A 1 300 ? 14.001 -11.149 -32.207 1.00 86.88 300 ALA A CA 1
ATOM 2281 C C . ALA A 1 300 ? 13.376 -10.255 -31.124 1.00 86.88 300 ALA A C 1
ATOM 2283 O O . ALA A 1 300 ? 12.158 -10.293 -30.946 1.00 86.88 300 ALA A O 1
ATOM 2284 N N . ALA A 1 301 ? 14.175 -9.380 -30.502 1.00 86.12 301 ALA A N 1
ATOM 2285 C CA . ALA A 1 301 ? 13.694 -8.423 -29.501 1.00 86.12 301 ALA A CA 1
ATOM 2286 C C . ALA A 1 301 ? 12.631 -7.467 -30.078 1.00 86.12 301 ALA A C 1
ATOM 2288 O O . ALA A 1 301 ? 11.621 -7.173 -29.442 1.00 86.12 301 ALA A O 1
ATOM 2289 N N . MET A 1 302 ? 12.796 -7.040 -31.333 1.00 84.25 302 MET A N 1
ATOM 2290 C CA . MET A 1 302 ? 11.820 -6.188 -32.019 1.00 84.25 302 MET A CA 1
ATOM 2291 C C . MET A 1 302 ? 10.489 -6.877 -32.308 1.00 84.25 302 MET A C 1
ATOM 2293 O O . MET A 1 302 ? 9.444 -6.234 -32.233 1.00 84.25 302 MET A O 1
ATOM 2297 N N . ARG A 1 303 ? 10.499 -8.168 -32.654 1.00 85.06 303 ARG A N 1
ATOM 2298 C CA . ARG A 1 303 ? 9.265 -8.942 -32.864 1.00 85.06 303 ARG A CA 1
ATOM 2299 C C . ARG A 1 303 ? 8.481 -9.087 -31.566 1.00 85.06 303 ARG A C 1
ATOM 2301 O O . ARG A 1 303 ? 7.262 -8.947 -31.585 1.00 85.06 303 ARG A O 1
ATOM 2308 N N . GLU A 1 304 ? 9.178 -9.329 -30.462 1.00 86.75 304 GLU A N 1
ATOM 2309 C CA . GLU A 1 304 ? 8.585 -9.400 -29.125 1.00 86.75 304 GLU A CA 1
ATOM 2310 C C . GLU A 1 304 ? 7.973 -8.054 -28.704 1.00 86.75 304 GLU A C 1
ATOM 2312 O O . GLU A 1 304 ? 6.826 -7.988 -28.252 1.00 86.75 304 GLU A O 1
ATOM 2317 N N . LEU A 1 305 ? 8.687 -6.958 -28.961 1.00 86.69 305 LEU A N 1
ATOM 2318 C CA . LEU A 1 305 ? 8.214 -5.608 -28.674 1.00 86.69 305 LEU A CA 1
ATOM 2319 C C . LEU A 1 305 ? 7.006 -5.209 -29.537 1.00 86.69 305 LEU A C 1
ATOM 2321 O O . LEU A 1 305 ? 6.017 -4.694 -29.016 1.00 86.69 305 LEU A O 1
ATOM 2325 N N . ALA A 1 306 ? 7.045 -5.497 -30.842 1.00 81.81 306 ALA A N 1
ATOM 2326 C CA . ALA A 1 306 ? 5.967 -5.186 -31.782 1.00 81.81 306 ALA A CA 1
ATOM 2327 C C . ALA A 1 306 ? 4.677 -5.975 -31.509 1.00 81.81 306 ALA A C 1
ATOM 2329 O O . ALA A 1 306 ? 3.591 -5.506 -31.847 1.00 81.81 306 ALA A O 1
ATOM 2330 N N . ALA A 1 307 ? 4.778 -7.156 -30.890 1.00 82.94 307 ALA A N 1
ATOM 2331 C CA . ALA A 1 307 ? 3.613 -7.898 -30.417 1.00 82.94 307 ALA A CA 1
ATOM 2332 C C . ALA A 1 307 ? 2.917 -7.206 -29.229 1.00 82.94 307 ALA A C 1
ATOM 2334 O O . ALA A 1 307 ? 1.730 -7.436 -29.001 1.00 82.94 307 ALA A O 1
ATOM 2335 N N . SER A 1 308 ? 3.643 -6.356 -28.497 1.00 81.12 308 SER A N 1
ATOM 2336 C CA . SER A 1 308 ? 3.199 -5.761 -27.235 1.00 81.12 308 SER A CA 1
ATOM 2337 C C . SER A 1 308 ? 2.762 -4.298 -27.374 1.00 81.12 308 SER A C 1
ATOM 2339 O O . SER A 1 308 ? 1.789 -3.888 -26.745 1.00 81.12 308 SER A O 1
ATOM 2341 N N . THR A 1 309 ? 3.451 -3.492 -28.190 1.00 84.00 309 THR A N 1
ATOM 2342 C CA . THR A 1 309 ? 3.156 -2.056 -28.349 1.00 84.00 309 THR A CA 1
ATOM 2343 C C . THR A 1 309 ? 3.591 -1.510 -29.714 1.00 84.00 309 THR A C 1
ATOM 2345 O O . THR A 1 309 ? 4.604 -1.953 -30.262 1.00 84.00 309 THR A O 1
ATOM 2348 N N . PRO A 1 310 ? 2.892 -0.497 -30.268 1.00 82.50 310 PRO A N 1
ATOM 2349 C CA . PRO A 1 310 ? 3.453 0.317 -31.340 1.00 82.50 310 PRO A CA 1
ATOM 2350 C C . PRO A 1 310 ? 4.706 1.064 -30.862 1.00 82.50 310 PRO A C 1
ATOM 2352 O O . PRO A 1 310 ? 4.828 1.423 -29.690 1.00 82.50 310 PRO A O 1
ATOM 2355 N N . LEU A 1 311 ? 5.624 1.305 -31.796 1.00 81.12 311 LEU A N 1
ATOM 2356 C CA . LEU A 1 311 ? 6.906 1.959 -31.548 1.00 81.12 311 LEU A CA 1
ATOM 2357 C C . LEU A 1 311 ? 6.891 3.429 -31.960 1.00 81.12 311 LEU A C 1
ATOM 2359 O O . LEU A 1 311 ? 6.250 3.804 -32.947 1.00 81.12 311 LEU A O 1
ATOM 2363 N N . GLY A 1 312 ? 7.671 4.241 -31.247 1.00 77.00 312 GLY A N 1
ATOM 2364 C CA . GLY A 1 312 ? 7.952 5.620 -31.622 1.00 77.00 312 GLY A CA 1
ATOM 2365 C C . GLY A 1 312 ? 8.572 5.738 -33.020 1.00 77.00 312 GLY A C 1
ATOM 2366 O O . GLY A 1 312 ? 9.284 4.853 -33.515 1.00 77.00 312 GLY A O 1
ATOM 2367 N N . ARG A 1 313 ? 8.277 6.850 -33.704 1.00 76.62 313 ARG A N 1
ATOM 2368 C CA . ARG A 1 313 ? 8.722 7.070 -35.090 1.00 76.62 313 ARG A CA 1
ATOM 2369 C C . ARG A 1 313 ? 10.232 7.258 -35.184 1.00 76.62 313 ARG A C 1
ATOM 2371 O O . ARG A 1 313 ? 10.819 6.837 -36.182 1.00 76.62 313 ARG A O 1
ATOM 2378 N N . THR A 1 314 ? 10.862 7.897 -34.197 1.00 76.75 314 THR A N 1
ATOM 2379 C CA . THR A 1 314 ? 12.306 8.165 -34.261 1.00 76.75 314 THR A CA 1
ATOM 2380 C C . THR A 1 314 ? 13.117 6.904 -33.986 1.00 76.75 314 THR A C 1
ATOM 2382 O O . THR A 1 314 ? 14.087 6.638 -34.692 1.00 76.75 314 THR A O 1
ATOM 2385 N N . THR A 1 315 ? 12.641 6.055 -33.083 1.00 75.00 315 THR A N 1
ATOM 2386 C CA . THR A 1 315 ? 13.184 4.728 -32.791 1.00 75.00 315 THR A CA 1
ATOM 2387 C C . THR A 1 315 ? 13.074 3.792 -33.990 1.00 75.00 315 THR A C 1
ATOM 2389 O O . THR A 1 315 ? 14.068 3.188 -34.394 1.00 75.00 315 THR A O 1
ATOM 2392 N N . CYS A 1 316 ? 11.895 3.721 -34.625 1.00 74.62 316 CYS A N 1
ATOM 2393 C CA . CYS A 1 316 ? 11.717 2.971 -35.872 1.00 74.62 316 CYS A CA 1
ATOM 2394 C C . CYS A 1 316 ? 12.727 3.414 -36.937 1.00 74.62 316 CYS A C 1
ATOM 2396 O O . CYS A 1 316 ? 13.350 2.584 -37.596 1.00 74.62 316 CYS A O 1
ATOM 2398 N N . ARG A 1 317 ? 12.912 4.730 -37.089 1.00 73.19 317 ARG A N 1
ATOM 2399 C CA . ARG A 1 317 ? 13.873 5.295 -38.035 1.00 73.19 317 ARG A CA 1
ATOM 2400 C C . ARG A 1 317 ? 15.312 4.915 -37.689 1.00 73.19 317 ARG A C 1
ATOM 2402 O O . ARG A 1 317 ? 16.025 4.467 -38.578 1.00 73.19 317 ARG A O 1
ATOM 2409 N N . ALA A 1 318 ? 15.721 5.048 -36.428 1.00 70.94 318 ALA A N 1
ATOM 2410 C CA . ALA A 1 318 ? 17.067 4.693 -35.985 1.00 70.94 318 ALA A CA 1
ATOM 2411 C C . ALA A 1 318 ? 17.371 3.213 -36.258 1.00 70.94 318 ALA A C 1
ATOM 2413 O O . ALA A 1 318 ? 18.417 2.883 -36.811 1.00 70.94 318 ALA A O 1
ATOM 2414 N N . LEU A 1 319 ? 16.433 2.314 -35.961 1.00 73.62 319 LEU A N 1
ATOM 2415 C CA . LEU A 1 319 ? 16.594 0.886 -36.232 1.00 73.62 319 LEU A CA 1
ATOM 2416 C C . LEU A 1 319 ? 16.643 0.572 -37.730 1.00 73.62 319 LEU A C 1
ATOM 2418 O O . LEU A 1 319 ? 17.470 -0.234 -38.147 1.00 73.62 319 LEU A O 1
ATOM 2422 N N . LEU A 1 320 ? 15.824 1.230 -38.557 1.00 71.50 320 LEU A N 1
ATOM 2423 C CA . LEU A 1 320 ? 15.883 1.083 -40.017 1.00 71.50 320 LEU A CA 1
ATOM 2424 C C . LEU A 1 320 ? 17.218 1.572 -40.594 1.00 71.50 320 LEU A C 1
ATOM 2426 O O . LEU A 1 320 ? 17.794 0.898 -41.447 1.00 71.50 320 LEU A O 1
ATOM 2430 N N . GLU A 1 321 ? 17.731 2.704 -40.110 1.00 71.44 321 GLU A N 1
ATOM 2431 C CA . GLU A 1 321 ? 19.038 3.245 -40.503 1.00 71.44 321 GLU A CA 1
ATOM 2432 C C . GLU A 1 321 ? 20.196 2.335 -40.056 1.00 71.44 321 GLU A C 1
ATOM 2434 O O . GLU A 1 321 ? 21.213 2.259 -40.740 1.00 71.44 321 GLU A O 1
ATOM 2439 N N . THR A 1 322 ? 20.041 1.600 -38.950 1.00 70.50 322 THR A N 1
ATOM 2440 C CA . THR A 1 322 ? 21.102 0.734 -38.405 1.00 70.50 322 THR A CA 1
ATOM 2441 C C . THR A 1 322 ? 21.072 -0.685 -38.993 1.00 70.50 322 THR A C 1
ATOM 2443 O O . THR A 1 322 ? 22.120 -1.237 -39.315 1.00 70.50 322 THR A O 1
ATOM 2446 N N . LEU A 1 323 ? 19.883 -1.277 -39.168 1.00 69.19 323 LEU A N 1
ATOM 2447 C CA . LEU A 1 323 ? 19.693 -2.673 -39.597 1.00 69.19 323 LEU A CA 1
ATOM 2448 C C . LEU A 1 323 ? 19.396 -2.821 -41.094 1.00 69.19 323 LEU A C 1
ATOM 2450 O O . LEU A 1 323 ? 19.856 -3.770 -41.724 1.00 69.19 323 LEU A O 1
ATOM 2454 N N . GLY A 1 324 ? 18.579 -1.925 -41.655 1.00 61.97 324 GLY A N 1
ATOM 2455 C CA . GLY A 1 324 ? 18.041 -2.058 -43.012 1.00 61.97 324 GLY A CA 1
ATOM 2456 C C . GLY A 1 324 ? 18.847 -1.317 -44.075 1.00 61.97 324 GLY A C 1
ATOM 2457 O O . GLY A 1 324 ? 18.958 -1.798 -45.199 1.00 61.97 324 GLY A O 1
ATOM 2458 N N . LEU A 1 325 ? 19.400 -0.152 -43.727 1.00 62.78 325 LEU A N 1
ATOM 2459 C CA . LEU A 1 325 ? 20.142 0.729 -44.635 1.00 62.78 325 LEU A CA 1
ATOM 2460 C C . LEU A 1 325 ? 21.380 1.344 -43.954 1.00 62.78 325 LEU A C 1
ATOM 2462 O O . LEU A 1 325 ? 21.505 2.572 -43.922 1.00 62.78 325 LEU A O 1
ATOM 2466 N N . PRO A 1 326 ? 22.313 0.540 -43.408 1.00 62.16 326 PRO A N 1
ATOM 2467 C CA . PRO A 1 326 ? 23.529 1.093 -42.827 1.00 62.16 326 PRO A CA 1
ATOM 2468 C C . PRO A 1 326 ? 24.262 1.925 -43.886 1.00 62.16 326 PRO A C 1
ATOM 2470 O O . PRO A 1 326 ? 24.453 1.480 -45.018 1.00 62.16 326 PRO A O 1
ATOM 2473 N N . ALA A 1 327 ? 24.693 3.140 -43.533 1.00 58.66 327 ALA A N 1
ATOM 2474 C CA . ALA A 1 327 ? 25.341 4.080 -44.463 1.00 58.66 327 ALA A CA 1
ATOM 2475 C C . ALA A 1 327 ? 26.550 3.470 -45.210 1.00 58.66 327 ALA A C 1
ATOM 2477 O O . ALA A 1 327 ? 26.909 3.895 -46.309 1.00 58.66 327 ALA A O 1
ATOM 2478 N N . THR A 1 328 ? 27.150 2.424 -44.640 1.00 58.94 328 THR A N 1
ATOM 2479 C CA . THR A 1 328 ? 28.220 1.623 -45.239 1.00 58.94 328 THR A CA 1
ATOM 2480 C C . THR A 1 328 ? 27.773 0.814 -46.466 1.00 58.94 328 THR A C 1
ATOM 2482 O O . THR A 1 328 ? 28.587 0.622 -47.370 1.00 58.94 328 THR A O 1
ATOM 2485 N N . GLN A 1 329 ? 26.504 0.406 -46.586 1.00 58.28 329 GLN A N 1
ATOM 2486 C CA . GLN A 1 329 ? 25.979 -0.284 -47.777 1.00 58.28 329 GLN A CA 1
ATOM 2487 C C . GLN A 1 329 ? 25.985 0.616 -49.016 1.00 58.28 329 GLN A C 1
ATOM 2489 O O . GLN A 1 329 ? 26.368 0.160 -50.090 1.00 58.28 329 GLN A O 1
ATOM 2494 N N . PHE A 1 330 ? 25.692 1.911 -48.868 1.00 55.38 330 PHE A N 1
ATOM 2495 C CA . PHE A 1 330 ? 25.820 2.885 -49.963 1.00 55.38 330 PHE A CA 1
ATOM 2496 C C . PHE A 1 330 ? 27.277 3.183 -50.340 1.00 55.38 330 PHE A C 1
ATOM 2498 O O . PHE A 1 330 ? 27.550 3.769 -51.385 1.00 55.38 330 PHE A O 1
ATOM 2505 N N . SER A 1 331 ? 28.232 2.760 -49.508 1.00 54.62 331 SER A N 1
ATOM 2506 C CA . SER A 1 331 ? 29.661 2.850 -49.805 1.00 54.62 331 SER A CA 1
ATOM 2507 C C . SER A 1 331 ? 30.236 1.580 -50.447 1.00 54.62 331 SER A C 1
ATOM 2509 O O . SER A 1 331 ? 31.395 1.608 -50.871 1.00 54.62 331 SER A O 1
ATOM 2511 N N . ALA A 1 332 ? 29.451 0.498 -50.549 1.00 58.00 332 ALA A N 1
ATOM 2512 C CA . ALA A 1 332 ? 29.867 -0.747 -51.188 1.00 58.00 332 ALA A CA 1
ATOM 2513 C C . ALA A 1 332 ? 30.108 -0.541 -52.693 1.00 58.00 332 ALA A C 1
ATOM 2515 O O . ALA A 1 332 ? 29.419 0.237 -53.352 1.00 58.00 332 ALA A O 1
ATOM 2516 N N . GLY A 1 333 ? 31.097 -1.247 -53.251 1.00 57.19 333 GLY A N 1
ATOM 2517 C CA . GLY A 1 333 ? 31.578 -1.021 -54.622 1.00 57.19 333 GLY A CA 1
ATOM 2518 C C . GLY A 1 333 ? 30.511 -1.156 -55.715 1.00 57.19 333 GLY A C 1
ATOM 2519 O O . GLY A 1 333 ? 30.624 -0.511 -56.748 1.00 57.19 333 GLY A O 1
ATOM 2520 N N . CYS A 1 334 ? 29.445 -1.923 -55.473 1.00 57.50 334 CYS A N 1
ATOM 2521 C CA . CYS A 1 334 ? 28.309 -2.049 -56.388 1.00 57.50 334 CYS A CA 1
ATOM 2522 C C . CYS A 1 334 ? 27.410 -0.798 -56.452 1.00 57.50 334 CYS A C 1
ATOM 2524 O O . CYS A 1 334 ? 26.751 -0.588 -57.465 1.00 57.50 334 CYS A O 1
ATOM 2526 N N . TRP A 1 335 ? 27.413 0.042 -55.410 1.00 53.47 335 TRP A N 1
ATOM 2527 C CA . TRP A 1 335 ? 26.665 1.307 -55.326 1.00 53.47 335 TRP A CA 1
ATOM 2528 C C . TRP A 1 335 ? 27.531 2.540 -55.578 1.00 53.47 335 TRP A C 1
ATOM 2530 O O . TRP A 1 335 ? 27.010 3.651 -55.648 1.00 53.47 335 TRP A O 1
ATOM 2540 N N . ARG A 1 336 ? 28.843 2.350 -55.758 1.00 54.50 336 ARG A N 1
ATOM 2541 C CA . ARG A 1 336 ? 29.745 3.321 -56.377 1.00 54.50 336 ARG A CA 1
ATOM 2542 C C . ARG A 1 336 ? 29.818 3.019 -57.878 1.00 54.50 336 ARG A C 1
ATOM 2544 O O . ARG A 1 336 ? 30.823 2.456 -58.311 1.00 54.50 336 ARG A O 1
ATOM 2551 N N . PRO A 1 337 ? 28.820 3.351 -58.720 1.00 49.66 337 PRO A N 1
ATOM 2552 C CA . PRO A 1 337 ? 29.133 3.454 -60.129 1.00 49.66 337 PRO A CA 1
ATOM 2553 C C . PRO A 1 337 ? 30.200 4.544 -60.223 1.00 49.66 337 PRO A C 1
ATOM 2555 O O . PRO A 1 337 ? 29.956 5.703 -59.880 1.00 49.66 337 PRO A O 1
ATOM 2558 N N . SER A 1 338 ? 31.408 4.182 -60.649 1.00 51.22 338 SER A N 1
ATOM 2559 C CA . SER A 1 338 ? 32.266 5.155 -61.300 1.00 51.22 338 SER A CA 1
ATOM 2560 C C . SER A 1 338 ? 31.428 5.688 -62.454 1.00 51.22 338 SER A C 1
ATOM 2562 O O . SER A 1 338 ? 31.201 4.991 -63.443 1.00 51.22 338 SER A O 1
ATOM 2564 N N . ALA A 1 339 ? 30.884 6.899 -62.304 1.00 51.38 339 ALA A N 1
ATOM 2565 C CA . ALA A 1 339 ? 30.448 7.655 -63.463 1.00 51.38 339 ALA A CA 1
ATOM 2566 C C . ALA A 1 339 ? 31.610 7.546 -64.462 1.00 51.38 339 ALA A C 1
ATOM 2568 O O . ALA A 1 339 ? 32.749 7.807 -64.051 1.00 51.38 339 ALA A O 1
ATOM 2569 N N . PRO A 1 340 ? 31.382 7.039 -65.691 1.00 55.50 340 PRO A N 1
ATOM 2570 C CA . PRO A 1 340 ? 32.477 6.818 -66.617 1.00 55.50 340 PRO A CA 1
ATOM 2571 C C . PRO A 1 340 ? 33.229 8.135 -66.726 1.00 55.50 340 PRO A C 1
ATOM 2573 O O . PRO A 1 340 ? 32.619 9.189 -66.933 1.00 55.50 340 PRO A O 1
ATOM 2576 N N . SER A 1 341 ? 34.537 8.087 -66.485 1.00 56.44 341 SER A N 1
ATOM 2577 C CA . SER A 1 341 ? 35.349 9.289 -66.569 1.00 56.44 341 SER A CA 1
ATOM 2578 C C . SER A 1 341 ? 35.172 9.879 -67.976 1.00 56.44 341 SER A C 1
ATOM 2580 O O . SER A 1 341 ? 34.914 9.149 -68.935 1.00 56.44 341 SER A O 1
ATOM 2582 N N . VAL A 1 342 ? 35.264 11.202 -68.140 1.00 53.34 342 VAL A N 1
ATOM 2583 C CA . VAL A 1 342 ? 35.186 11.824 -69.479 1.00 53.34 342 VAL A CA 1
ATOM 2584 C C . VAL A 1 342 ? 36.119 11.121 -70.497 1.00 53.34 342 VAL A C 1
ATOM 2586 O O . VAL A 1 342 ? 35.680 10.889 -71.625 1.00 53.34 342 VAL A O 1
ATOM 2589 N N . PRO A 1 343 ? 37.336 10.669 -70.121 1.00 62.19 343 PRO A N 1
ATOM 2590 C CA . PRO A 1 343 ? 38.166 9.799 -70.959 1.00 62.19 343 PRO A CA 1
ATOM 2591 C C . PRO A 1 343 ? 37.531 8.453 -71.355 1.00 62.19 343 PRO A C 1
ATOM 2593 O O . PRO A 1 343 ? 37.697 8.040 -72.500 1.00 62.19 343 PRO A O 1
ATOM 2596 N N . ASP A 1 344 ? 36.785 7.783 -70.471 1.00 60.25 344 ASP A N 1
ATOM 2597 C CA . ASP A 1 344 ? 36.092 6.514 -70.765 1.00 60.25 344 ASP A CA 1
ATOM 2598 C C . ASP A 1 344 ? 34.904 6.693 -71.715 1.00 60.25 344 ASP A C 1
ATOM 2600 O O . ASP A 1 344 ? 34.631 5.842 -72.563 1.00 60.25 344 ASP A O 1
ATOM 2604 N N . LEU A 1 345 ? 34.187 7.813 -71.601 1.00 58.94 345 LEU A N 1
ATOM 2605 C CA . LEU A 1 345 ? 33.149 8.170 -72.569 1.00 58.94 345 LEU A CA 1
ATOM 2606 C C . LEU A 1 345 ? 33.768 8.451 -73.942 1.00 58.94 345 LEU A C 1
ATOM 2608 O O . LEU A 1 345 ? 33.269 7.959 -74.954 1.00 58.94 345 LEU A O 1
ATOM 2612 N N . LEU A 1 346 ? 34.884 9.181 -73.986 1.00 63.44 346 LEU A N 1
ATOM 2613 C CA . LEU A 1 346 ? 35.591 9.483 -75.231 1.00 63.44 346 LEU A CA 1
ATOM 2614 C C . LEU A 1 346 ? 36.222 8.234 -75.865 1.00 63.44 346 LEU A C 1
ATOM 2616 O O . LEU A 1 346 ? 36.148 8.084 -77.085 1.00 63.44 346 LEU A O 1
ATOM 2620 N N . SER A 1 347 ? 36.776 7.313 -75.072 1.00 69.00 347 SER A N 1
ATOM 2621 C CA . SER A 1 347 ? 37.350 6.056 -75.571 1.00 69.00 347 SER A CA 1
ATOM 2622 C C . SER A 1 347 ? 36.275 5.129 -76.144 1.00 69.00 347 SER A C 1
ATOM 2624 O O . SER A 1 347 ? 36.469 4.551 -77.215 1.00 69.00 347 SER A O 1
ATOM 2626 N N . ARG A 1 348 ? 35.092 5.068 -75.519 1.00 64.62 348 ARG A N 1
ATOM 2627 C CA . ARG A 1 348 ? 33.932 4.334 -76.052 1.00 64.62 348 ARG A CA 1
ATOM 2628 C C . ARG A 1 348 ? 33.373 4.964 -77.325 1.00 64.62 348 ARG A C 1
ATOM 2630 O O . ARG A 1 348 ? 33.047 4.237 -78.259 1.00 64.62 348 ARG A O 1
ATOM 2637 N N . VAL A 1 349 ? 33.316 6.295 -77.414 1.00 69.31 349 VAL A N 1
ATOM 2638 C CA . VAL A 1 349 ? 32.927 7.001 -78.651 1.00 69.31 349 VAL A CA 1
ATOM 2639 C C . VAL A 1 349 ? 33.943 6.751 -79.772 1.00 69.31 349 VAL A C 1
ATOM 2641 O O . VAL A 1 349 ? 33.550 6.548 -80.922 1.00 69.31 349 VAL A O 1
ATOM 2644 N N . GLN A 1 350 ? 35.242 6.706 -79.460 1.00 68.50 350 GLN A N 1
ATOM 2645 C CA . GLN A 1 350 ? 36.284 6.347 -80.426 1.00 68.50 350 GLN A CA 1
ATOM 2646 C C . GLN A 1 350 ? 36.190 4.884 -80.874 1.00 68.50 350 GLN A C 1
ATOM 2648 O O . GLN A 1 350 ? 36.305 4.621 -82.069 1.00 68.50 350 GLN A O 1
ATOM 2653 N N . GLN A 1 351 ? 35.921 3.941 -79.966 1.00 66.69 351 GLN A N 1
ATOM 2654 C CA . GLN A 1 351 ? 35.686 2.535 -80.315 1.00 66.69 351 GLN A CA 1
ATOM 2655 C C . GLN A 1 351 ? 34.451 2.363 -81.203 1.00 66.69 351 GLN A C 1
ATOM 2657 O O . GLN A 1 351 ? 34.530 1.662 -82.209 1.00 66.69 351 GLN A O 1
ATOM 2662 N N . PHE A 1 352 ? 33.351 3.060 -80.901 1.00 59.47 352 PHE A N 1
ATOM 2663 C CA . PHE A 1 352 ? 32.157 3.067 -81.750 1.00 59.47 352 PHE A CA 1
ATOM 2664 C C . PHE A 1 352 ? 32.447 3.640 -83.141 1.00 59.47 352 PHE A C 1
ATOM 2666 O O . PHE A 1 352 ? 32.033 3.064 -84.145 1.00 59.47 352 PHE A O 1
ATOM 2673 N N . ARG A 1 353 ? 33.209 4.737 -83.230 1.00 62.72 353 ARG A N 1
ATOM 2674 C CA . ARG A 1 353 ? 33.645 5.297 -84.520 1.00 62.72 353 ARG A CA 1
ATOM 2675 C C . ARG A 1 353 ? 34.559 4.346 -85.290 1.00 62.72 353 ARG A C 1
ATOM 2677 O O . ARG A 1 353 ? 34.399 4.223 -86.497 1.00 62.72 353 ARG A O 1
ATOM 2684 N N . ALA A 1 354 ? 35.484 3.662 -84.620 1.00 66.31 354 ALA A N 1
ATOM 2685 C CA . ALA A 1 354 ? 36.380 2.695 -85.253 1.00 66.31 354 ALA A CA 1
ATOM 2686 C C . ALA A 1 354 ? 35.634 1.442 -85.745 1.00 66.31 354 ALA A C 1
ATOM 2688 O O . ALA A 1 354 ? 35.961 0.918 -86.808 1.00 66.31 354 ALA A O 1
ATOM 2689 N N . GLN A 1 355 ? 34.614 0.992 -85.007 1.00 57.81 355 GLN A N 1
ATOM 2690 C CA . GLN A 1 355 ? 33.731 -0.101 -85.417 1.00 57.81 355 GLN A CA 1
ATOM 2691 C C . GLN A 1 355 ? 32.820 0.281 -86.585 1.00 57.81 355 GLN A C 1
ATOM 2693 O O . GLN A 1 355 ? 32.581 -0.563 -87.431 1.00 57.81 355 GLN A O 1
ATOM 2698 N N . TYR A 1 356 ? 32.358 1.531 -86.682 1.00 54.44 356 TYR A N 1
ATOM 2699 C CA . TYR A 1 356 ? 31.567 1.996 -87.832 1.00 54.44 356 TYR A CA 1
ATOM 2700 C C . TYR A 1 356 ? 32.415 2.381 -89.055 1.00 54.44 356 TYR A C 1
ATOM 2702 O O . TYR A 1 356 ? 31.927 2.314 -90.180 1.00 54.44 356 TYR A O 1
ATOM 2710 N N . ALA A 1 357 ? 33.679 2.772 -88.864 1.00 58.12 357 ALA A N 1
ATOM 2711 C CA . ALA A 1 357 ? 34.618 3.019 -89.962 1.00 58.12 357 ALA A CA 1
ATOM 2712 C C . ALA A 1 357 ? 35.071 1.716 -90.644 1.00 58.12 357 ALA A C 1
ATOM 2714 O O . ALA A 1 357 ? 35.400 1.716 -91.829 1.00 58.12 357 ALA A O 1
ATOM 2715 N N . ARG A 1 358 ? 35.053 0.595 -89.915 1.00 57.03 358 ARG A N 1
ATOM 2716 C CA . ARG A 1 358 ? 35.127 -0.750 -90.489 1.00 57.03 358 ARG A CA 1
ATOM 2717 C C . ARG A 1 358 ? 33.706 -1.162 -90.865 1.00 57.03 358 ARG A C 1
ATOM 2719 O O . ARG A 1 358 ? 32.985 -1.715 -90.046 1.00 57.03 358 ARG A O 1
ATOM 2726 N N . GLY A 1 359 ? 33.280 -0.816 -92.080 1.00 53.72 359 GLY A N 1
ATOM 2727 C CA . GLY A 1 359 ? 31.985 -1.248 -92.615 1.00 53.72 359 GLY A CA 1
ATOM 2728 C C . GLY A 1 359 ? 31.775 -2.768 -92.490 1.00 53.72 359 GLY A C 1
ATOM 2729 O O . GLY A 1 359 ? 32.725 -3.503 -92.217 1.00 53.72 359 GLY A O 1
ATOM 2730 N N . PRO A 1 360 ? 30.540 -3.261 -92.678 1.00 51.06 360 PRO A N 1
ATOM 2731 C CA . PRO A 1 360 ? 30.207 -4.658 -92.446 1.00 51.06 360 PRO A CA 1
ATOM 2732 C C . PRO A 1 360 ? 30.932 -5.543 -93.465 1.00 51.06 360 PRO A C 1
ATOM 2734 O O . PRO A 1 360 ? 30.438 -5.776 -94.567 1.00 51.06 360 PRO A O 1
ATOM 2737 N N . GLU A 1 361 ? 32.091 -6.083 -93.097 1.00 54.41 361 GLU A N 1
ATOM 2738 C CA . GLU A 1 361 ? 32.563 -7.331 -93.684 1.00 54.41 361 GLU A CA 1
ATOM 2739 C C . GLU A 1 361 ? 31.651 -8.435 -93.147 1.00 54.41 361 GLU A C 1
ATOM 2741 O O . GLU A 1 361 ? 31.883 -9.045 -92.105 1.00 54.41 361 GLU A O 1
ATOM 2746 N N . GLY A 1 362 ? 30.521 -8.603 -93.836 1.00 42.97 362 GLY A N 1
ATOM 2747 C CA . GLY A 1 362 ? 29.655 -9.756 -93.667 1.00 42.97 362 GLY A CA 1
ATOM 2748 C C . GLY A 1 362 ? 30.423 -11.050 -93.968 1.00 42.97 362 GLY A C 1
ATOM 2749 O O . GLY A 1 362 ? 31.383 -11.036 -94.746 1.00 42.97 362 GLY A O 1
ATOM 2750 N N . PRO A 1 363 ? 30.005 -12.175 -93.370 1.00 43.56 363 PRO A N 1
ATOM 2751 C CA . PRO A 1 363 ? 30.669 -13.452 -93.570 1.00 43.56 363 PRO A CA 1
ATOM 2752 C C . PRO A 1 363 ? 30.549 -13.858 -95.045 1.00 43.56 363 PRO A C 1
ATOM 2754 O O . PRO A 1 363 ? 29.460 -13.820 -95.620 1.00 43.56 363 PRO A O 1
ATOM 2757 N N . ARG A 1 364 ? 31.669 -14.238 -95.663 1.00 41.38 364 ARG A N 1
ATOM 2758 C CA . ARG A 1 364 ? 31.676 -14.981 -96.931 1.00 41.38 364 ARG A CA 1
ATOM 2759 C C . ARG A 1 364 ? 31.858 -16.479 -96.628 1.00 41.38 364 ARG A C 1
ATOM 2761 O O . ARG A 1 364 ? 32.511 -16.779 -95.630 1.00 41.38 364 ARG A O 1
ATOM 2768 N N . PRO A 1 365 ? 31.220 -17.358 -97.426 1.00 48.72 365 PRO A N 1
ATOM 2769 C CA . PRO A 1 365 ? 31.062 -18.792 -97.159 1.00 48.72 365 PRO A CA 1
ATOM 2770 C C . PRO A 1 365 ? 32.369 -19.568 -97.021 1.00 48.72 365 PRO A C 1
ATOM 2772 O O . PRO A 1 365 ? 33.376 -19.147 -97.637 1.00 48.72 365 PRO A O 1
#

pLDDT: mean 79.98, std 15.37, range [37.81, 96.5]